Protein AF-A0A6B9FBM9-F1 (afdb_monomer)

Structure (mmCIF, N/CA/C/O backbone):
data_AF-A0A6B9FBM9-F1
#
_entry.id   AF-A0A6B9FBM9-F1
#
loop_
_atom_site.group_PDB
_atom_site.id
_atom_site.type_symbol
_atom_site.label_atom_id
_atom_site.label_alt_id
_atom_site.label_comp_id
_atom_site.label_asym_id
_atom_site.label_entity_id
_atom_site.label_seq_id
_atom_site.pdbx_PDB_ins_code
_atom_site.Cartn_x
_atom_site.Cartn_y
_atom_site.Cartn_z
_atom_site.occupancy
_atom_site.B_iso_or_equiv
_atom_site.auth_seq_id
_atom_site.auth_comp_id
_atom_site.auth_asym_id
_atom_site.auth_atom_id
_atom_site.pdbx_PDB_model_num
ATOM 1 N N . MET A 1 1 ? -21.928 0.325 -15.870 1.00 61.72 1 MET A N 1
ATOM 2 C CA . MET A 1 1 ? -21.030 -0.774 -16.289 1.00 61.72 1 MET A CA 1
ATOM 3 C C . MET A 1 1 ? -19.710 -0.231 -16.829 1.00 61.72 1 MET A C 1
ATOM 5 O O . MET A 1 1 ? -18.680 -0.699 -16.373 1.00 61.72 1 MET A O 1
ATOM 9 N N . GLU A 1 2 ? -19.727 0.814 -17.665 1.00 70.06 2 GLU A N 1
ATOM 10 C CA . GLU A 1 2 ? -18.517 1.417 -18.263 1.00 70.06 2 GLU A CA 1
ATOM 11 C C . GLU A 1 2 ? -17.469 1.917 -17.253 1.00 70.06 2 GLU A C 1
ATOM 13 O O . GLU A 1 2 ? -16.293 1.613 -17.395 1.00 70.06 2 GLU A O 1
ATOM 18 N N . ILE A 1 3 ? -17.873 2.602 -16.177 1.00 68.88 3 ILE A N 1
ATOM 19 C CA . ILE A 1 3 ? -16.925 3.112 -15.163 1.00 68.88 3 ILE A CA 1
ATOM 20 C C . ILE A 1 3 ? -16.157 1.968 -14.480 1.00 68.88 3 ILE A C 1
ATOM 22 O O . ILE A 1 3 ? -14.953 2.063 -14.259 1.00 68.88 3 ILE A O 1
ATOM 26 N N . LEU A 1 4 ? -16.843 0.864 -14.178 1.00 68.31 4 LEU A N 1
ATOM 27 C CA . LEU A 1 4 ? -16.251 -0.277 -13.479 1.00 68.31 4 LEU A CA 1
ATOM 28 C C . LEU A 1 4 ? -15.280 -1.044 -14.389 1.00 68.31 4 LEU A C 1
ATOM 30 O O . LEU A 1 4 ? -14.219 -1.463 -13.935 1.00 68.31 4 LEU A O 1
ATOM 34 N N . SER A 1 5 ? -15.605 -1.169 -15.682 1.00 71.25 5 SER A N 1
ATOM 35 C CA . SER A 1 5 ? -14.688 -1.736 -16.676 1.00 71.25 5 SER A CA 1
ATOM 36 C C . SER A 1 5 ? -13.464 -0.854 -16.916 1.00 71.25 5 SER A C 1
ATOM 38 O O . SER A 1 5 ? -12.374 -1.387 -17.092 1.00 71.25 5 SER A O 1
ATOM 40 N N . THR A 1 6 ? -13.612 0.473 -16.870 1.00 71.56 6 THR A N 1
ATOM 41 C CA . THR A 1 6 ? -12.483 1.401 -17.020 1.00 71.56 6 THR A CA 1
ATOM 42 C C . THR A 1 6 ? -11.541 1.331 -15.819 1.00 71.56 6 THR A C 1
ATOM 44 O O . THR A 1 6 ? -10.332 1.243 -16.002 1.00 71.56 6 THR A O 1
ATOM 47 N N . ILE A 1 7 ? -12.078 1.282 -14.594 1.00 72.44 7 ILE A N 1
ATOM 48 C CA . ILE A 1 7 ? -11.273 1.164 -13.367 1.00 72.44 7 ILE A CA 1
ATOM 49 C C . ILE A 1 7 ? -10.547 -0.189 -13.318 1.00 72.44 7 ILE A C 1
ATOM 51 O O . ILE A 1 7 ? -9.356 -0.245 -13.047 1.00 72.44 7 ILE A O 1
ATOM 55 N N . LEU A 1 8 ? -11.214 -1.301 -13.631 1.00 82.31 8 LEU A N 1
ATOM 56 C CA . LEU A 1 8 ? -10.562 -2.620 -13.622 1.00 82.31 8 LEU A CA 1
ATOM 57 C C . LEU A 1 8 ? -9.633 -2.857 -14.829 1.00 82.31 8 LEU A C 1
ATOM 59 O O . LEU A 1 8 ? -8.862 -3.826 -14.845 1.00 82.31 8 LEU A O 1
ATOM 63 N N . GLY A 1 9 ? -9.709 -1.985 -15.837 1.00 82.19 9 GLY A N 1
ATOM 64 C CA . GLY A 1 9 ? -8.875 -2.018 -17.033 1.00 82.19 9 GLY A CA 1
ATOM 65 C C . GLY A 1 9 ? -7.426 -1.600 -16.779 1.00 82.19 9 GLY A C 1
ATOM 66 O O . GLY A 1 9 ? -6.537 -2.102 -17.464 1.00 82.19 9 GLY A O 1
ATOM 67 N N . THR A 1 10 ? -7.172 -0.754 -15.777 1.00 88.81 10 THR A N 1
ATOM 68 C CA . THR A 1 10 ? -5.827 -0.262 -15.441 1.00 88.81 10 THR A CA 1
ATOM 69 C C . THR A 1 10 ? -5.237 -0.980 -14.226 1.00 88.81 10 THR A C 1
ATOM 71 O O . THR A 1 10 ? -5.950 -1.494 -13.360 1.00 88.81 10 THR A O 1
ATOM 74 N N . TRP A 1 11 ? -3.904 -1.018 -14.128 1.00 90.12 11 TRP A N 1
ATOM 75 C CA . TRP A 1 11 ? -3.215 -1.583 -12.959 1.00 90.12 11 TRP A CA 1
ATOM 76 C C . TRP A 1 11 ? -3.526 -0.808 -11.677 1.00 90.12 11 TRP A C 1
ATOM 78 O O . TRP A 1 11 ? -3.783 -1.403 -10.631 1.00 90.12 11 TRP A O 1
ATOM 88 N N . SER A 1 12 ? -3.558 0.518 -11.787 1.00 89.94 12 SER A N 1
ATOM 89 C CA . SER A 1 12 ? -3.911 1.443 -10.713 1.00 89.94 12 SER A CA 1
ATOM 90 C C . SER A 1 12 ? -5.321 1.181 -10.175 1.00 89.94 12 SER A C 1
ATOM 92 O O . SER A 1 12 ? -5.513 1.066 -8.965 1.00 89.94 12 SER A O 1
ATOM 94 N N . GLY A 1 13 ? -6.310 0.999 -11.052 1.00 89.50 13 GLY A N 1
ATOM 95 C CA . GLY A 1 13 ? -7.679 0.746 -10.620 1.00 89.50 13 GLY A CA 1
ATOM 96 C C . GLY A 1 13 ? -7.910 -0.671 -10.084 1.00 89.50 13 GLY A C 1
ATOM 97 O O . GLY A 1 13 ? -8.705 -0.836 -9.160 1.00 89.50 13 GLY A O 1
ATOM 98 N N . ARG A 1 14 ? -7.154 -1.682 -10.543 1.00 92.12 14 ARG A N 1
ATOM 99 C CA . ARG A 1 14 ? -7.124 -3.012 -9.896 1.00 92.12 14 ARG A CA 1
ATOM 100 C C . ARG A 1 14 ? -6.590 -2.942 -8.468 1.00 92.12 14 ARG A C 1
ATOM 102 O O . ARG A 1 14 ? -7.178 -3.552 -7.581 1.00 92.12 14 ARG A O 1
ATOM 109 N N . LEU A 1 15 ? -5.517 -2.182 -8.238 1.00 92.25 15 LEU A N 1
ATOM 110 C CA . LEU A 1 15 ? -4.957 -1.977 -6.901 1.00 92.25 15 LEU A CA 1
ATOM 111 C C . LEU A 1 15 ? -5.977 -1.303 -5.970 1.00 92.25 15 LEU A C 1
ATOM 113 O O . LEU A 1 15 ? -6.190 -1.765 -4.850 1.00 92.25 15 LEU A O 1
ATOM 117 N N . ILE A 1 16 ? -6.657 -0.257 -6.456 1.00 92.44 16 ILE A N 1
ATOM 118 C CA . ILE A 1 16 ? -7.732 0.419 -5.715 1.00 92.44 16 ILE A CA 1
ATOM 119 C C . ILE A 1 16 ? -8.873 -0.548 -5.400 1.00 92.44 16 ILE A C 1
ATOM 121 O O . ILE A 1 16 ? -9.345 -0.587 -4.266 1.00 92.44 16 ILE A O 1
ATOM 125 N N . ALA A 1 17 ? -9.304 -1.344 -6.378 1.00 91.50 17 ALA A N 1
ATOM 126 C CA . ALA A 1 17 ? -10.384 -2.300 -6.187 1.00 91.50 17 ALA A CA 1
ATOM 127 C C . ALA A 1 17 ? -10.038 -3.354 -5.127 1.00 91.50 17 ALA A C 1
ATOM 129 O O . ALA A 1 17 ? -10.872 -3.625 -4.270 1.00 91.50 17 ALA A O 1
ATOM 130 N N . LEU A 1 18 ? -8.822 -3.912 -5.145 1.00 91.69 18 LEU A N 1
ATOM 131 C CA . LEU A 1 18 ? -8.378 -4.886 -4.143 1.00 91.69 18 LEU A CA 1
ATOM 132 C C . LEU A 1 18 ? -8.349 -4.281 -2.733 1.00 91.69 18 LEU A C 1
ATOM 134 O O . LEU A 1 18 ? -8.937 -4.851 -1.819 1.00 91.69 18 LEU A O 1
ATOM 138 N N . CYS A 1 19 ? -7.767 -3.088 -2.591 1.00 93.19 19 CYS A N 1
ATOM 139 C CA . CYS A 1 19 ? -7.731 -2.346 -1.331 1.00 93.19 19 CYS A CA 1
ATOM 140 C C . CYS A 1 19 ? -9.147 -2.124 -0.762 1.00 93.19 19 CYS A C 1
ATOM 142 O O . CYS A 1 19 ? -9.430 -2.451 0.391 1.00 93.19 19 CYS A O 1
ATOM 144 N N . LEU A 1 20 ? -10.081 -1.647 -1.595 1.00 92.19 20 LEU A N 1
ATOM 145 C CA . LEU A 1 20 ? -11.473 -1.431 -1.188 1.00 92.19 20 LEU A CA 1
ATOM 146 C C . LEU A 1 20 ? -12.208 -2.735 -0.860 1.00 92.19 20 LEU A C 1
ATOM 148 O O . LEU A 1 20 ? -12.994 -2.768 0.086 1.00 92.19 20 LEU A O 1
ATOM 152 N N . LEU A 1 21 ? -11.979 -3.800 -1.631 1.00 91.94 21 LEU A N 1
ATOM 153 C CA . LEU A 1 21 ? -12.587 -5.107 -1.380 1.00 91.94 21 LEU A CA 1
ATOM 154 C C . LEU A 1 21 ? -12.157 -5.662 -0.026 1.00 91.94 21 LEU A C 1
ATOM 156 O O . LEU A 1 21 ? -12.997 -6.177 0.707 1.00 91.94 21 LEU A O 1
ATOM 160 N N . GLU A 1 22 ? -10.883 -5.518 0.324 1.00 90.69 22 GLU A N 1
ATOM 161 C CA . GLU A 1 22 ? -10.355 -5.983 1.601 1.00 90.69 22 GLU A CA 1
ATOM 162 C C . GLU A 1 22 ? -10.914 -5.179 2.782 1.00 90.69 22 GLU A C 1
ATOM 164 O O . GLU A 1 22 ? -11.396 -5.761 3.755 1.00 90.69 22 GLU A O 1
ATOM 169 N N . MET A 1 23 ? -10.982 -3.849 2.661 1.00 89.50 23 MET A N 1
ATOM 170 C CA . MET A 1 23 ? -11.640 -3.006 3.667 1.00 89.50 23 MET A CA 1
ATOM 171 C C . MET A 1 23 ? -13.102 -3.393 3.884 1.00 89.50 23 MET A C 1
ATOM 173 O O . MET A 1 23 ? -13.563 -3.498 5.022 1.00 89.50 23 MET A O 1
ATOM 177 N N . LEU A 1 24 ? -13.850 -3.587 2.792 1.00 89.25 24 LEU A N 1
ATOM 178 C CA . LEU A 1 24 ? -15.248 -3.998 2.862 1.00 89.25 24 LEU A CA 1
ATOM 179 C C . LEU A 1 24 ? -15.369 -5.374 3.511 1.00 89.25 24 LEU A C 1
ATOM 181 O O . LEU A 1 24 ? -16.230 -5.565 4.367 1.00 89.25 24 LEU A O 1
ATOM 185 N N . PHE A 1 25 ? -14.498 -6.311 3.143 1.00 87.94 25 PHE A N 1
ATOM 186 C CA . PHE A 1 25 ? -14.470 -7.645 3.720 1.00 87.94 25 PHE A CA 1
ATOM 187 C C . PHE A 1 25 ? -14.302 -7.595 5.247 1.00 87.94 25 PHE A C 1
ATOM 189 O O . PHE A 1 25 ? -15.144 -8.148 5.956 1.00 87.94 25 PHE A O 1
ATOM 196 N N . PHE A 1 26 ? -13.312 -6.866 5.770 1.00 82.69 26 PHE A N 1
ATOM 197 C CA . PHE A 1 26 ? -13.122 -6.730 7.219 1.00 82.69 26 PHE A CA 1
ATOM 198 C C . PHE A 1 26 ? -14.291 -6.023 7.909 1.00 82.69 26 PHE A C 1
ATOM 200 O O . PHE A 1 26 ? -14.758 -6.473 8.963 1.00 82.69 26 PHE A O 1
ATOM 207 N N . LEU A 1 27 ? -14.826 -4.969 7.289 1.00 83.75 27 LEU A N 1
ATOM 208 C CA . LEU A 1 27 ? -15.982 -4.250 7.811 1.00 83.75 27 LEU A CA 1
ATOM 209 C C . LEU A 1 27 ? -17.222 -5.150 7.917 1.00 83.75 27 LEU A C 1
ATOM 211 O O . LEU A 1 27 ? -17.936 -5.082 8.915 1.00 83.75 27 LEU A O 1
ATOM 215 N N . PHE A 1 28 ? -17.481 -5.999 6.920 1.00 82.69 28 PHE A N 1
ATOM 216 C CA . PHE A 1 28 ? -18.604 -6.940 6.948 1.00 82.69 28 PHE A CA 1
ATOM 217 C C . PHE A 1 28 ? -18.362 -8.120 7.889 1.00 82.69 28 PHE A C 1
ATOM 219 O O . PHE A 1 28 ? -19.314 -8.628 8.485 1.00 82.69 28 PHE A O 1
ATOM 226 N N . TYR A 1 29 ? -17.110 -8.547 8.050 1.00 80.69 29 TYR A N 1
ATOM 227 C CA . TYR A 1 29 ? -16.766 -9.686 8.893 1.00 80.69 29 TYR A CA 1
ATOM 228 C C . TYR A 1 29 ? -16.884 -9.364 10.389 1.00 80.69 29 TYR A C 1
ATOM 230 O O . TYR A 1 29 ? -17.447 -10.158 11.146 1.00 80.69 29 TYR A O 1
ATOM 238 N N . SER A 1 30 ? -16.422 -8.182 10.821 1.00 77.12 30 SER A N 1
ATOM 239 C CA . SER A 1 30 ? -16.461 -7.768 12.233 1.00 77.12 30 SER A CA 1
ATOM 240 C C . SER A 1 30 ? -16.878 -6.298 12.431 1.00 77.12 30 SER A C 1
ATOM 242 O O . SER A 1 30 ? -16.137 -5.496 13.009 1.00 77.12 30 SER A O 1
ATOM 244 N N . PRO A 1 31 ? -18.098 -5.906 12.010 1.00 76.69 31 PRO A N 1
ATOM 245 C CA . PRO A 1 31 ? -18.538 -4.508 12.046 1.00 76.69 31 PRO A CA 1
ATOM 246 C C . PRO A 1 31 ? -18.563 -3.932 13.466 1.00 76.69 31 PRO A C 1
ATOM 248 O O . PRO A 1 31 ? -18.267 -2.759 13.669 1.00 76.69 31 PRO A O 1
ATOM 251 N N . GLN A 1 32 ? -18.892 -4.755 14.466 1.00 73.81 32 GLN A N 1
ATOM 252 C CA . GLN A 1 32 ? -18.981 -4.328 15.866 1.00 73.81 32 GLN A CA 1
ATOM 253 C C . GLN A 1 32 ? -17.619 -3.912 16.432 1.00 73.81 32 GLN A C 1
ATOM 255 O O . GLN A 1 32 ? -17.546 -2.934 17.172 1.00 73.81 32 GLN A O 1
ATOM 260 N N . TYR A 1 33 ? -16.550 -4.621 16.059 1.00 74.56 33 TYR A N 1
ATOM 261 C CA . TYR A 1 33 ? -15.193 -4.292 16.483 1.00 74.56 33 TYR A CA 1
ATOM 262 C C . TYR A 1 33 ? -14.718 -3.000 15.812 1.00 74.56 33 TYR A C 1
ATOM 264 O O . TYR A 1 33 ? -14.366 -2.041 16.497 1.00 74.56 33 TYR A O 1
ATOM 272 N N . PHE A 1 34 ? -14.811 -2.911 14.484 1.00 78.38 34 PHE A N 1
ATOM 273 C CA . PHE A 1 34 ? -14.291 -1.756 13.749 1.00 78.38 34 PHE A CA 1
ATOM 274 C C . PHE A 1 34 ? -15.084 -0.463 13.985 1.00 78.38 34 PHE A C 1
ATOM 276 O O . PHE A 1 34 ? -14.516 0.629 13.970 1.00 78.38 34 PHE A O 1
ATOM 283 N N . LEU A 1 35 ? -16.387 -0.551 14.259 1.00 78.69 35 LEU A N 1
ATOM 284 C CA . LEU A 1 35 ? -17.195 0.625 14.598 1.00 78.69 35 LEU A CA 1
ATOM 285 C C . LEU A 1 35 ? -17.067 1.051 16.068 1.00 78.69 35 LEU A C 1
ATOM 287 O O . LEU A 1 35 ? -17.569 2.124 16.419 1.00 78.69 35 LEU A O 1
ATOM 291 N N . 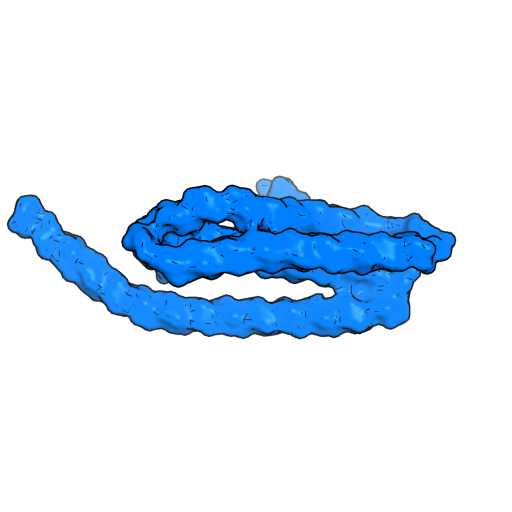SER A 1 36 ? -16.407 0.253 16.913 1.00 76.31 36 SER A N 1
ATOM 292 C CA . SER A 1 36 ? -16.197 0.589 18.320 1.00 76.31 36 SER A CA 1
ATOM 293 C C . SER A 1 36 ? -15.209 1.749 18.499 1.00 76.31 36 SER A C 1
ATOM 295 O O . SER A 1 36 ? -14.378 2.051 17.635 1.00 76.31 36 SER A O 1
ATOM 297 N N . ILE A 1 37 ? -15.356 2.455 19.620 1.00 75.81 37 ILE A N 1
ATOM 298 C CA . ILE A 1 37 ? -14.554 3.633 19.955 1.00 75.81 37 ILE A CA 1
ATOM 299 C C . ILE A 1 37 ? -13.235 3.160 20.569 1.00 75.81 37 ILE A C 1
ATOM 301 O O . ILE A 1 37 ? -13.249 2.395 21.527 1.00 75.81 37 ILE A O 1
ATOM 305 N N . VAL A 1 38 ? -12.111 3.696 20.090 1.00 72.81 38 VAL A N 1
ATOM 306 C CA . VAL A 1 38 ? -10.726 3.374 20.525 1.00 72.81 38 VAL A CA 1
ATOM 307 C C . VAL A 1 38 ? -10.421 3.905 21.942 1.00 72.81 38 VAL A C 1
ATOM 309 O O . VAL A 1 38 ? -9.282 3.998 22.371 1.00 72.81 38 VAL A O 1
ATOM 312 N N . GLY A 1 39 ? -11.439 4.335 22.690 1.00 53.72 39 GLY A N 1
ATOM 313 C CA . GLY A 1 39 ? -11.363 5.265 23.817 1.00 53.72 39 GLY A CA 1
ATOM 314 C C . GLY A 1 39 ? -10.236 4.981 24.815 1.00 53.72 39 GLY A C 1
ATOM 315 O O . GLY A 1 39 ? -10.434 4.243 25.772 1.00 53.72 39 GLY A O 1
ATOM 316 N N . ARG A 1 40 ? -9.106 5.684 24.629 1.00 56.94 40 ARG A N 1
ATOM 317 C CA . ARG A 1 40 ? -7.866 5.672 25.439 1.00 56.94 40 ARG A CA 1
ATOM 318 C C . ARG A 1 40 ? -6.939 4.462 25.285 1.00 56.94 40 ARG A C 1
ATOM 320 O O . ARG A 1 40 ? -6.031 4.323 26.099 1.00 56.94 40 ARG A O 1
ATOM 327 N N . ASP A 1 41 ? -7.106 3.659 24.247 1.00 66.88 41 ASP A N 1
ATOM 328 C CA . ASP A 1 41 ? -6.139 2.625 23.892 1.00 66.88 41 ASP A CA 1
ATOM 329 C C . ASP A 1 41 ? -4.804 3.283 23.475 1.00 66.88 41 ASP A C 1
ATOM 331 O O . ASP A 1 41 ? -4.715 3.958 22.444 1.00 66.88 41 ASP A O 1
ATOM 335 N N . GLN A 1 42 ? -3.790 3.197 24.345 1.00 69.50 42 GLN A N 1
ATOM 336 C CA . GLN A 1 42 ? -2.459 3.759 24.088 1.00 69.50 42 GLN A CA 1
ATOM 337 C C . GLN A 1 42 ? -1.727 2.973 22.996 1.00 69.50 42 GLN A C 1
ATOM 339 O O . GLN A 1 42 ? -0.981 3.580 22.224 1.00 69.50 42 GLN A O 1
ATOM 344 N N . ASP A 1 43 ? -2.014 1.677 22.870 1.00 74.12 43 ASP A N 1
ATOM 345 C CA . ASP A 1 43 ? -1.383 0.794 21.895 1.00 74.12 43 ASP A CA 1
ATOM 346 C C . ASP A 1 43 ? -1.838 1.170 20.480 1.00 74.12 43 ASP A C 1
ATOM 348 O O . ASP A 1 43 ? -1.017 1.295 19.571 1.00 74.12 43 ASP A O 1
ATOM 352 N N . ALA A 1 44 ? -3.128 1.479 20.301 1.00 70.25 44 ALA A N 1
ATOM 353 C CA . ALA A 1 44 ? -3.667 1.951 19.023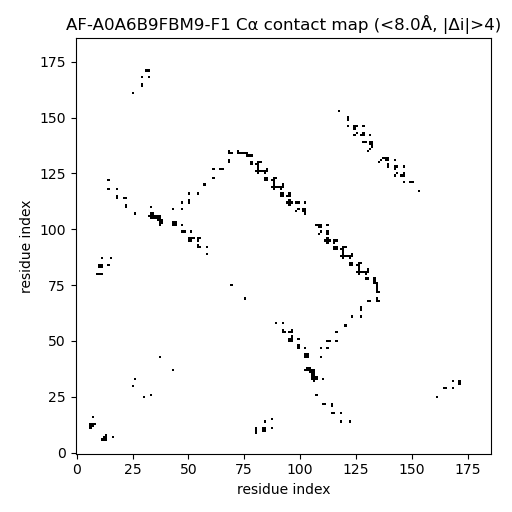 1.00 70.25 44 ALA A CA 1
ATOM 354 C C . ALA A 1 44 ? -3.032 3.276 18.556 1.00 70.25 44 ALA A C 1
ATOM 356 O O . ALA A 1 44 ? -2.783 3.469 17.363 1.00 70.25 44 ALA A O 1
ATOM 357 N N . LYS A 1 45 ? -2.732 4.190 19.489 1.00 73.25 45 LYS A N 1
ATOM 358 C CA . LYS A 1 45 ? -2.047 5.454 19.169 1.00 73.25 45 LYS A CA 1
ATOM 359 C C . LYS A 1 45 ? -0.593 5.234 18.778 1.00 73.25 45 LYS A C 1
ATOM 361 O O . LYS A 1 45 ? -0.128 5.830 17.810 1.00 73.25 45 LYS A O 1
ATOM 366 N N . GLU A 1 46 ? 0.122 4.388 19.517 1.00 81.38 46 GLU A N 1
ATOM 367 C CA . GLU A 1 46 ? 1.508 4.050 19.198 1.00 81.38 46 GLU A CA 1
ATOM 368 C C . GLU A 1 46 ? 1.604 3.357 17.831 1.00 81.38 46 GLU A C 1
ATOM 370 O O . GLU A 1 46 ? 2.459 3.708 17.016 1.00 81.38 46 GLU A O 1
ATOM 375 N N . LEU A 1 47 ? 0.688 2.426 17.551 1.00 80.06 47 LEU A N 1
ATOM 376 C CA . LEU A 1 47 ? 0.614 1.714 16.279 1.00 80.06 47 LEU A CA 1
ATOM 377 C C . LEU A 1 47 ? 0.338 2.671 15.109 1.00 80.06 47 LEU A C 1
ATOM 379 O O . LEU A 1 47 ? 1.070 2.666 14.120 1.00 80.06 47 LEU A O 1
ATOM 383 N N . SER A 1 48 ? -0.642 3.568 15.261 1.00 77.88 48 SER A N 1
ATOM 384 C CA . SER A 1 48 ? -0.947 4.608 14.269 1.00 77.88 48 SER A CA 1
ATOM 385 C C . SER A 1 48 ? 0.262 5.515 13.985 1.00 77.88 48 SER A C 1
ATOM 387 O O . SER A 1 48 ? 0.552 5.835 12.827 1.00 77.88 48 SER A O 1
ATOM 389 N N . GLY A 1 49 ? 1.026 5.874 15.025 1.00 79.38 49 GLY A N 1
ATOM 390 C CA . GLY A 1 49 ? 2.271 6.634 14.894 1.00 79.38 49 GLY A CA 1
ATOM 391 C C . GLY A 1 49 ? 3.378 5.871 14.154 1.00 79.38 49 GLY A C 1
ATOM 392 O O . GLY A 1 49 ? 4.077 6.453 13.319 1.00 79.38 49 GLY A O 1
ATOM 393 N N . LYS A 1 50 ? 3.516 4.560 14.398 1.00 84.62 50 LYS A N 1
ATOM 394 C CA . LYS A 1 50 ? 4.458 3.693 13.667 1.00 84.62 50 LYS A CA 1
ATOM 395 C C . LYS A 1 50 ? 4.114 3.634 12.182 1.00 84.62 50 LYS A C 1
ATOM 397 O O . LYS A 1 50 ? 4.994 3.889 11.364 1.00 84.62 50 LYS A O 1
ATOM 402 N N . TYR A 1 51 ? 2.847 3.405 11.833 1.00 82.62 51 TYR A N 1
ATOM 403 C CA . TYR A 1 51 ? 2.389 3.387 10.439 1.00 82.62 51 TYR A CA 1
ATOM 404 C C . TYR A 1 51 ? 2.694 4.690 9.710 1.00 82.62 51 TYR A C 1
ATOM 406 O O . TYR A 1 51 ? 3.228 4.672 8.601 1.00 82.62 51 TYR A O 1
ATOM 414 N N . ARG A 1 52 ? 2.467 5.825 10.370 1.00 78.88 52 ARG A N 1
ATOM 415 C CA . ARG A 1 52 ? 2.818 7.140 9.833 1.00 78.88 52 ARG A CA 1
ATOM 416 C C . ARG A 1 52 ? 4.316 7.277 9.540 1.00 78.88 52 ARG A C 1
ATOM 418 O O . ARG A 1 52 ? 4.686 7.738 8.459 1.00 78.88 52 ARG A O 1
ATOM 425 N N . SER A 1 53 ? 5.180 6.897 10.486 1.00 81.56 53 SER A N 1
ATOM 426 C CA . SER A 1 53 ? 6.635 6.964 10.285 1.00 81.56 53 SER A CA 1
ATOM 427 C C . SER A 1 53 ? 7.082 6.031 9.161 1.00 81.56 53 SER A C 1
ATOM 429 O O . SER A 1 53 ? 7.876 6.431 8.309 1.00 81.56 53 SER A O 1
ATOM 431 N N . SER A 1 54 ? 6.547 4.810 9.125 1.00 83.00 54 SER A N 1
ATOM 432 C CA . SER A 1 54 ? 6.855 3.824 8.093 1.00 83.00 54 SER A CA 1
ATOM 433 C C . SER A 1 54 ? 6.434 4.308 6.709 1.00 83.00 54 SER A C 1
ATOM 435 O O . SER A 1 54 ? 7.230 4.206 5.779 1.00 83.00 54 SER A O 1
ATOM 437 N N . ALA A 1 55 ? 5.246 4.906 6.571 1.00 79.31 55 ALA A N 1
ATOM 438 C CA . ALA A 1 55 ? 4.762 5.458 5.307 1.00 79.31 55 ALA A CA 1
ATOM 439 C C . ALA A 1 55 ? 5.757 6.461 4.705 1.00 79.31 55 ALA A C 1
ATOM 441 O O . ALA A 1 55 ? 6.106 6.372 3.527 1.00 79.31 55 ALA A O 1
ATOM 442 N N . LEU A 1 56 ? 6.258 7.385 5.533 1.00 78.69 56 LEU A N 1
ATOM 443 C CA . LEU A 1 56 ? 7.204 8.414 5.107 1.00 78.69 56 LEU A CA 1
ATOM 444 C C . LEU A 1 56 ? 8.561 7.814 4.704 1.00 78.69 56 LEU A C 1
ATOM 446 O O . LEU A 1 56 ? 9.109 8.161 3.657 1.00 78.69 56 LEU A O 1
ATOM 450 N N . SER A 1 57 ? 9.096 6.897 5.517 1.00 83.62 57 SER A N 1
ATOM 451 C CA . SER A 1 57 ? 10.372 6.229 5.237 1.00 83.62 57 SER A CA 1
ATOM 452 C C . SER A 1 57 ? 10.314 5.389 3.960 1.00 83.62 57 SER A C 1
ATOM 454 O O . SER A 1 57 ? 11.238 5.442 3.148 1.00 83.62 57 SER A O 1
ATOM 456 N N . ILE A 1 58 ? 9.223 4.647 3.757 1.00 82.38 58 ILE A N 1
ATOM 457 C CA . ILE A 1 58 ? 9.035 3.801 2.575 1.00 82.38 58 ILE A CA 1
ATOM 458 C C . ILE A 1 58 ? 8.877 4.661 1.321 1.00 82.38 58 ILE A C 1
ATOM 460 O O . ILE A 1 58 ? 9.531 4.383 0.315 1.00 82.38 58 ILE A O 1
ATOM 464 N N . ALA A 1 59 ? 8.087 5.738 1.387 1.00 76.62 59 ALA A N 1
ATOM 465 C CA . ALA A 1 59 ? 7.968 6.686 0.283 1.00 76.62 59 ALA A CA 1
ATOM 466 C C . ALA A 1 59 ? 9.348 7.223 -0.132 1.00 76.62 59 ALA A C 1
ATOM 468 O O . ALA A 1 59 ? 9.698 7.179 -1.311 1.00 76.62 59 ALA A O 1
ATOM 469 N N . GLY A 1 60 ? 10.163 7.659 0.836 1.00 78.62 60 GLY A N 1
ATOM 470 C CA . GLY A 1 60 ? 11.516 8.159 0.581 1.00 78.62 60 GLY A CA 1
ATOM 471 C C . GLY A 1 60 ? 12.431 7.130 -0.093 1.00 78.62 60 GLY A C 1
ATOM 472 O O . GLY A 1 60 ? 13.112 7.457 -1.066 1.00 78.62 60 GLY A O 1
ATOM 473 N N . LEU A 1 61 ? 12.414 5.877 0.375 1.00 82.12 61 LEU A N 1
ATOM 474 C CA . LEU A 1 61 ? 13.221 4.797 -0.204 1.00 82.12 61 LEU A CA 1
ATOM 475 C C . LEU A 1 61 ? 12.807 4.495 -1.649 1.00 82.12 61 LEU A C 1
ATOM 477 O O . LEU A 1 61 ? 13.663 4.322 -2.517 1.00 82.12 61 LEU A O 1
ATOM 481 N N . VAL A 1 62 ? 11.504 4.485 -1.933 1.00 77.88 62 VAL A N 1
ATOM 482 C CA . VAL A 1 62 ? 11.009 4.212 -3.285 1.00 77.88 62 VAL A CA 1
ATOM 483 C C . VAL A 1 62 ? 11.288 5.371 -4.235 1.00 77.88 62 VAL A C 1
ATOM 485 O O . VAL A 1 62 ? 11.715 5.119 -5.359 1.00 77.88 62 VAL A O 1
ATOM 488 N N . PHE A 1 63 ? 11.163 6.627 -3.798 1.00 78.56 63 PHE A N 1
ATOM 489 C CA . PHE A 1 63 ? 11.591 7.771 -4.611 1.00 78.56 63 PHE A CA 1
ATOM 490 C C . PHE A 1 63 ? 13.085 7.713 -4.952 1.00 78.56 63 PHE A C 1
ATOM 492 O O . PHE A 1 63 ? 13.460 7.988 -6.096 1.00 78.56 63 PHE A O 1
ATOM 499 N N . ALA A 1 64 ? 13.934 7.299 -4.007 1.00 80.25 64 ALA A N 1
ATOM 500 C CA . ALA A 1 64 ? 15.353 7.075 -4.275 1.00 80.25 64 ALA A CA 1
ATOM 501 C C . ALA A 1 64 ? 15.565 5.949 -5.304 1.00 80.25 64 ALA A C 1
ATOM 503 O O . ALA A 1 64 ? 16.339 6.117 -6.246 1.00 80.25 64 ALA A O 1
ATOM 504 N N . GLY A 1 65 ? 14.829 4.839 -5.177 1.00 74.00 65 GLY A N 1
ATOM 505 C CA . GLY A 1 65 ? 14.856 3.729 -6.133 1.00 74.00 65 GLY A CA 1
ATOM 506 C C . GLY A 1 65 ? 14.419 4.132 -7.545 1.00 74.00 65 GLY A C 1
ATOM 507 O O . GLY A 1 65 ? 15.118 3.834 -8.508 1.00 74.00 65 GLY A O 1
ATOM 508 N N . ILE A 1 66 ? 13.314 4.872 -7.675 1.00 78.62 66 ILE A N 1
ATOM 509 C CA . ILE A 1 66 ? 12.825 5.399 -8.961 1.00 78.62 66 ILE A CA 1
ATOM 510 C C . ILE A 1 66 ? 13.866 6.329 -9.582 1.00 78.62 66 ILE A C 1
ATOM 512 O O . ILE A 1 66 ? 14.188 6.188 -10.758 1.00 78.62 66 ILE A O 1
ATOM 516 N N . THR A 1 67 ? 14.423 7.251 -8.791 1.00 78.06 67 THR A N 1
ATOM 517 C CA . THR A 1 67 ? 15.452 8.190 -9.260 1.00 78.06 67 THR A CA 1
ATOM 518 C C . THR A 1 67 ? 16.677 7.440 -9.773 1.00 78.06 67 THR A C 1
ATOM 520 O O . THR A 1 67 ? 17.192 7.767 -10.837 1.00 78.06 67 THR A O 1
ATOM 523 N N . PHE A 1 68 ? 17.115 6.400 -9.059 1.00 76.94 68 PHE A N 1
ATOM 524 C CA . PHE A 1 68 ? 18.228 5.558 -9.485 1.00 76.94 68 PHE A CA 1
ATOM 525 C C . PHE A 1 68 ? 17.929 4.821 -10.798 1.00 76.94 68 PHE A C 1
ATOM 527 O O . PHE A 1 68 ? 18.771 4.809 -11.692 1.00 76.94 68 PHE A O 1
ATOM 534 N N . VAL A 1 69 ? 16.736 4.237 -10.945 1.00 73.06 69 VAL A N 1
ATOM 535 C CA . VAL A 1 69 ? 16.341 3.529 -12.176 1.00 73.06 69 VAL A CA 1
ATOM 536 C C . VAL A 1 69 ? 16.269 4.492 -13.362 1.00 73.06 69 VAL A C 1
ATOM 538 O O . VAL A 1 69 ? 16.836 4.203 -14.411 1.00 73.06 69 VAL A O 1
ATOM 541 N N . LEU A 1 70 ? 15.640 5.657 -13.189 1.00 74.62 70 LEU A N 1
ATOM 542 C CA . LEU A 1 70 ? 15.523 6.669 -14.243 1.00 74.62 70 LEU A CA 1
ATOM 543 C C . LEU A 1 70 ? 16.875 7.285 -14.624 1.00 74.62 70 LEU A C 1
ATOM 545 O O . LEU A 1 70 ? 17.113 7.539 -15.799 1.00 74.62 70 LEU A O 1
ATOM 549 N N . ALA A 1 71 ? 17.775 7.500 -13.660 1.00 75.75 71 ALA A N 1
ATOM 550 C CA . ALA A 1 71 ? 19.102 8.059 -13.924 1.00 75.75 71 ALA A CA 1
ATOM 551 C C . ALA A 1 71 ? 19.996 7.130 -14.764 1.00 75.75 71 ALA A C 1
ATOM 553 O O . ALA A 1 71 ? 20.916 7.607 -15.421 1.00 75.75 71 ALA A O 1
ATOM 554 N N . ASN A 1 72 ? 19.729 5.821 -14.744 1.00 71.38 72 ASN A N 1
ATOM 555 C CA . ASN A 1 72 ? 20.474 4.816 -15.506 1.00 71.38 72 ASN A CA 1
ATOM 556 C C . ASN A 1 72 ? 19.737 4.363 -16.781 1.00 71.38 72 ASN A C 1
ATOM 558 O O . ASN A 1 72 ? 20.148 3.395 -17.417 1.00 71.38 72 ASN A O 1
ATOM 562 N N . ALA A 1 73 ? 18.642 5.031 -17.151 1.00 70.12 73 ALA A N 1
ATOM 563 C CA . ALA A 1 73 ? 17.860 4.693 -18.331 1.00 70.12 73 ALA A CA 1
ATOM 564 C C . ALA A 1 73 ? 18.529 5.227 -19.609 1.00 70.12 73 ALA A C 1
ATOM 566 O O . ALA A 1 73 ? 18.699 6.434 -19.768 1.00 70.12 73 ALA A O 1
ATOM 567 N N . GLU A 1 74 ? 18.860 4.343 -20.554 1.00 68.62 74 GLU A N 1
ATOM 568 C CA . GLU A 1 74 ? 19.390 4.744 -21.872 1.00 68.62 74 GLU A CA 1
ATOM 569 C C . GLU A 1 74 ? 18.312 5.378 -22.773 1.00 68.62 74 GLU A C 1
ATOM 571 O O . GLU A 1 74 ? 18.611 6.167 -23.667 1.00 68.62 74 GLU A O 1
ATOM 576 N N . SER A 1 75 ? 17.040 5.056 -22.528 1.00 68.81 75 SER A N 1
ATOM 577 C CA . SER A 1 75 ? 15.871 5.678 -23.153 1.00 68.81 75 SER A CA 1
ATOM 578 C C . SER A 1 75 ? 14.679 5.607 -22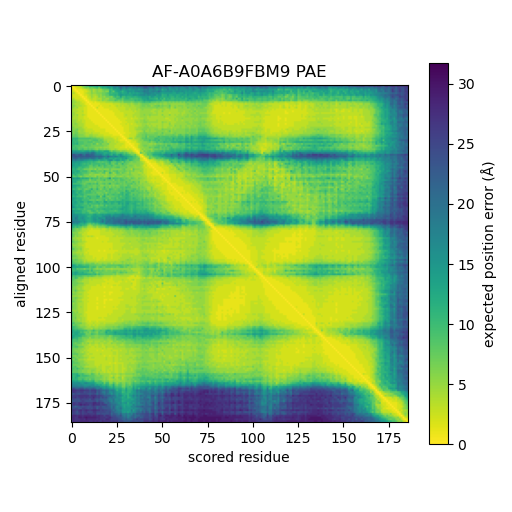.196 1.00 68.81 75 SER A C 1
ATOM 580 O O . SER A 1 75 ? 14.683 4.785 -21.280 1.00 68.81 75 SER A O 1
ATOM 582 N N . ILE A 1 76 ? 13.671 6.466 -22.382 1.00 68.50 76 ILE A N 1
ATOM 583 C CA . ILE A 1 76 ? 12.427 6.437 -21.595 1.00 68.50 76 ILE A CA 1
ATOM 584 C C . ILE A 1 76 ? 11.350 5.734 -22.439 1.00 68.50 76 ILE A C 1
ATOM 586 O O . ILE A 1 76 ? 10.707 6.387 -23.265 1.00 68.50 76 ILE A O 1
ATOM 590 N N . PRO A 1 77 ? 11.180 4.405 -22.308 1.00 73.31 77 PRO A N 1
ATOM 591 C CA . PRO A 1 77 ? 10.085 3.671 -22.938 1.00 73.31 77 PRO A CA 1
ATOM 592 C C . PRO A 1 77 ? 8.733 4.051 -22.315 1.00 73.31 77 PRO A C 1
ATOM 594 O O . PRO A 1 77 ? 8.648 4.940 -21.470 1.00 73.31 77 PRO A O 1
ATOM 597 N N . ASN A 1 78 ? 7.650 3.393 -22.741 1.00 79.56 78 ASN A N 1
ATOM 598 C CA . ASN A 1 78 ? 6.320 3.652 -22.192 1.00 79.56 78 ASN A CA 1
ATOM 599 C C . ASN A 1 78 ? 6.242 3.274 -20.697 1.00 79.56 78 ASN A C 1
ATOM 601 O O . ASN A 1 78 ? 5.981 2.125 -20.346 1.00 79.56 78 ASN A O 1
ATOM 605 N N . VAL A 1 79 ? 6.471 4.263 -19.831 1.00 85.31 79 VAL A N 1
ATOM 606 C CA . VAL A 1 79 ? 6.431 4.153 -18.366 1.00 85.31 79 VAL A CA 1
ATOM 607 C C . VAL A 1 79 ? 5.074 4.540 -17.772 1.00 85.31 79 VAL A C 1
ATOM 609 O O . VAL A 1 79 ? 4.929 4.512 -16.550 1.00 85.31 79 VAL A O 1
ATOM 612 N N . GLU A 1 80 ? 4.072 4.888 -18.591 1.00 85.56 80 GLU A N 1
ATOM 613 C CA . GLU A 1 80 ? 2.749 5.318 -18.106 1.00 85.56 80 GLU A CA 1
ATOM 614 C C . GLU A 1 80 ? 2.133 4.335 -17.097 1.00 85.56 80 GLU A C 1
ATOM 616 O O . GLU A 1 80 ? 1.771 4.785 -16.007 1.00 85.56 80 GLU A O 1
ATOM 621 N N . PRO A 1 81 ? 2.097 3.004 -17.342 1.00 89.56 81 PRO A N 1
ATOM 622 C CA . PRO A 1 81 ? 1.503 2.070 -16.385 1.00 89.56 81 PRO A CA 1
ATOM 623 C C . PRO A 1 81 ? 2.224 2.056 -15.033 1.00 89.56 81 PRO A C 1
ATOM 625 O O . PRO A 1 81 ? 1.592 1.897 -13.989 1.00 89.56 81 PRO A O 1
ATOM 628 N N . ALA A 1 82 ? 3.548 2.236 -15.042 1.00 89.94 82 ALA A N 1
ATOM 629 C CA . ALA A 1 82 ? 4.343 2.305 -13.824 1.00 89.94 82 ALA A CA 1
ATOM 630 C C . ALA A 1 82 ? 4.038 3.592 -13.049 1.00 89.94 82 ALA A C 1
ATOM 632 O O . ALA A 1 82 ? 3.791 3.541 -11.845 1.00 89.94 82 ALA A O 1
ATOM 633 N N . LEU A 1 83 ? 4.002 4.737 -13.738 1.00 87.06 83 LEU A N 1
ATOM 634 C CA . LEU A 1 83 ? 3.706 6.032 -13.126 1.00 87.06 83 LEU A CA 1
ATOM 635 C C . LEU A 1 83 ? 2.299 6.075 -12.532 1.00 87.06 83 LEU A C 1
ATOM 637 O O . LEU A 1 83 ? 2.140 6.537 -11.405 1.00 87.06 83 LEU A O 1
ATOM 641 N N . GLU A 1 84 ? 1.292 5.553 -13.234 1.00 90.25 84 GLU A N 1
ATOM 642 C CA . GLU A 1 84 ? -0.077 5.469 -12.716 1.00 90.25 84 GLU A CA 1
ATOM 643 C C . GLU A 1 84 ? -0.145 4.722 -11.380 1.00 90.25 84 GLU A C 1
ATOM 645 O O . GLU A 1 84 ? -0.744 5.205 -10.415 1.00 90.25 84 GLU A O 1
ATOM 650 N N . VAL A 1 85 ? 0.481 3.543 -11.314 1.00 92.94 85 VAL A N 1
ATOM 651 C CA . VAL A 1 85 ? 0.519 2.735 -10.092 1.00 92.94 85 VAL A CA 1
ATOM 652 C C . VAL A 1 85 ? 1.273 3.477 -8.991 1.00 92.94 85 VAL A C 1
ATOM 654 O O . VAL A 1 85 ? 0.790 3.535 -7.860 1.00 92.94 85 VAL A O 1
ATOM 657 N N . LEU A 1 86 ? 2.415 4.091 -9.306 1.00 91.44 86 LEU A N 1
ATOM 658 C CA . LEU A 1 86 ? 3.202 4.861 -8.342 1.00 91.44 86 LEU A CA 1
ATOM 659 C C . LEU A 1 86 ? 2.416 6.049 -7.774 1.00 91.44 86 LEU A C 1
ATOM 661 O O . LEU A 1 86 ? 2.434 6.249 -6.561 1.00 91.44 86 LEU A O 1
ATOM 665 N N . TYR A 1 87 ? 1.676 6.793 -8.600 1.00 89.75 87 TYR A N 1
ATOM 666 C CA . TYR A 1 87 ? 0.850 7.912 -8.137 1.00 89.75 87 TYR A CA 1
ATOM 667 C C . TYR A 1 87 ? -0.229 7.466 -7.153 1.00 89.75 87 TYR A C 1
ATOM 669 O O . TYR A 1 87 ? -0.371 8.068 -6.088 1.00 89.75 87 TYR A O 1
ATOM 677 N N . VAL A 1 88 ? -0.960 6.394 -7.473 1.00 93.75 88 VAL A N 1
ATOM 678 C CA . VAL A 1 88 ? -1.973 5.839 -6.563 1.00 93.75 88 VAL A CA 1
ATOM 679 C C . VAL A 1 88 ? -1.334 5.345 -5.269 1.00 93.75 88 VAL A C 1
ATOM 681 O O . VAL A 1 88 ? -1.848 5.617 -4.187 1.00 93.75 88 VAL A O 1
ATOM 684 N N . SER A 1 89 ? -0.183 4.685 -5.365 1.00 94.56 89 SER A N 1
ATOM 685 C CA . SER A 1 89 ? 0.537 4.148 -4.209 1.00 94.56 89 SER A CA 1
ATOM 686 C C . SER A 1 89 ? 1.027 5.249 -3.273 1.00 94.56 89 SER A C 1
ATOM 688 O O . SER A 1 89 ? 0.852 5.161 -2.063 1.00 94.56 89 SER A O 1
ATOM 690 N N . VAL A 1 90 ? 1.579 6.334 -3.821 1.00 91.06 90 VAL A N 1
ATOM 691 C CA . VAL A 1 90 ? 1.940 7.527 -3.042 1.00 91.06 90 VAL A CA 1
ATOM 692 C C . VAL A 1 90 ? 0.694 8.162 -2.426 1.00 91.06 90 VAL A C 1
ATOM 694 O O . VAL A 1 90 ? 0.720 8.531 -1.254 1.00 91.06 90 VAL A O 1
ATOM 697 N N . GLY A 1 91 ? -0.411 8.240 -3.172 1.00 91.88 91 GLY A N 1
ATOM 698 C CA . GLY A 1 91 ? -1.701 8.694 -2.652 1.00 91.88 91 GLY A CA 1
ATOM 699 C C . GLY A 1 91 ? -2.158 7.880 -1.440 1.00 91.88 91 GLY A C 1
ATOM 700 O O . GLY A 1 91 ? -2.553 8.454 -0.427 1.00 91.88 91 GLY A O 1
ATOM 701 N N . PHE A 1 92 ? -2.013 6.556 -1.494 1.00 94.56 92 PHE A N 1
ATOM 702 C CA . PHE A 1 92 ? -2.268 5.671 -0.364 1.00 94.56 92 PHE A CA 1
ATOM 703 C C . PHE A 1 92 ? -1.364 5.981 0.834 1.00 94.56 92 PHE A C 1
ATOM 705 O O . PHE A 1 92 ? -1.868 6.249 1.923 1.00 94.56 92 PHE A O 1
ATOM 712 N N . LEU A 1 93 ? -0.047 6.067 0.654 1.00 91.81 93 LEU A N 1
ATOM 713 C CA . LEU A 1 93 ? 0.858 6.421 1.756 1.00 91.81 93 LEU A CA 1
ATOM 714 C C . LEU A 1 93 ? 0.506 7.777 2.390 1.00 91.81 93 LEU A C 1
ATOM 716 O O . LEU A 1 93 ? 0.538 7.908 3.612 1.00 91.81 93 LEU A O 1
ATOM 720 N N . ILE A 1 94 ? 0.119 8.770 1.581 1.00 89.56 94 ILE A N 1
ATOM 721 C CA . ILE A 1 94 ? -0.351 10.077 2.064 1.00 89.56 94 ILE A CA 1
ATOM 722 C C . ILE A 1 94 ? -1.643 9.920 2.872 1.00 89.56 94 ILE A C 1
ATOM 724 O O . ILE A 1 94 ? -1.755 10.478 3.961 1.00 89.56 94 ILE A O 1
ATOM 728 N N . CYS A 1 95 ? -2.614 9.148 2.383 1.00 91.62 95 CYS A N 1
ATOM 729 C CA . CYS A 1 95 ? -3.840 8.860 3.122 1.00 91.62 95 CYS A CA 1
ATOM 730 C C . CYS A 1 95 ? -3.554 8.174 4.466 1.00 91.62 95 CYS A C 1
ATOM 732 O O . CYS A 1 95 ? -4.118 8.579 5.481 1.00 91.62 95 CYS A O 1
ATOM 734 N N . SER A 1 96 ? -2.651 7.191 4.491 1.00 90.94 96 SER A N 1
ATOM 735 C CA . SER A 1 96 ? -2.214 6.520 5.721 1.00 90.94 96 SER A CA 1
ATOM 736 C C . SER A 1 96 ? -1.513 7.488 6.685 1.00 90.94 96 SER A C 1
ATOM 738 O O . SER A 1 96 ? -1.732 7.455 7.895 1.00 90.94 96 SER A O 1
ATOM 740 N N . PHE A 1 97 ? -0.725 8.428 6.163 1.00 86.62 97 PHE A N 1
ATOM 741 C CA . PHE A 1 97 ? -0.083 9.462 6.970 1.00 86.62 97 PHE A CA 1
ATOM 742 C C . PHE A 1 97 ? -1.087 10.458 7.576 1.00 86.62 97 PHE A C 1
ATOM 744 O O . PHE A 1 97 ? -0.952 10.839 8.736 1.00 86.62 97 PHE A O 1
ATOM 751 N N . LEU A 1 98 ? -2.086 10.900 6.805 1.00 88.38 98 LEU A N 1
ATOM 752 C CA . LEU A 1 98 ? -3.007 11.969 7.213 1.00 88.38 98 LEU A CA 1
ATOM 753 C C . LEU A 1 98 ? -4.114 11.504 8.167 1.00 88.38 98 LEU A C 1
ATOM 755 O O . LEU A 1 98 ? -4.709 12.332 8.858 1.00 88.38 98 LEU A O 1
ATOM 759 N N . ILE A 1 99 ? -4.415 10.205 8.211 1.00 87.12 99 ILE A N 1
ATOM 760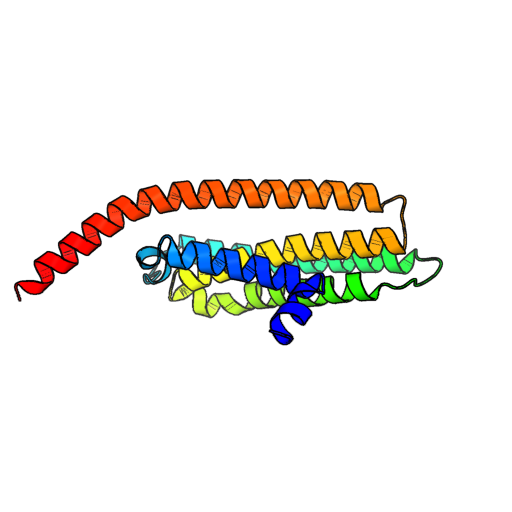 C CA . ILE A 1 99 ? -5.602 9.705 8.914 1.00 87.12 99 ILE A CA 1
ATOM 761 C C . ILE A 1 99 ? -5.435 9.541 10.433 1.00 87.12 99 ILE A C 1
ATOM 763 O O . ILE A 1 99 ? -6.412 9.257 11.123 1.00 87.12 99 ILE A O 1
ATOM 767 N N . GLU A 1 100 ? -4.244 9.800 10.979 1.00 77.38 100 GLU A N 1
ATOM 768 C CA . GLU A 1 100 ? -3.925 9.711 12.417 1.00 77.38 100 GLU A CA 1
ATOM 769 C C . GLU A 1 100 ? -4.935 10.458 13.312 1.00 77.38 100 GLU A C 1
ATOM 771 O O . GLU A 1 100 ? -5.316 9.998 14.387 1.00 77.38 100 GLU A O 1
ATOM 776 N N . GLY A 1 101 ? -5.438 11.613 12.865 1.00 74.56 101 GLY A N 1
ATOM 777 C CA . GLY A 1 101 ? -6.463 12.341 13.617 1.00 74.56 101 GLY A CA 1
ATOM 778 C C . GLY A 1 101 ? -7.738 11.513 13.826 1.00 74.56 101 GLY A C 1
ATOM 779 O O . GLY A 1 101 ? -8.328 11.540 14.905 1.00 74.56 101 GLY A O 1
ATOM 780 N N . LEU A 1 102 ? -8.128 10.729 12.818 1.00 81.69 102 LEU A N 1
ATOM 781 C CA . LEU A 1 102 ? -9.340 9.913 12.824 1.00 81.69 102 LEU A CA 1
ATOM 782 C C . LEU A 1 102 ? -9.150 8.564 13.532 1.00 81.69 102 LEU A C 1
ATOM 784 O O . LEU A 1 102 ? -10.107 8.058 14.126 1.00 81.69 102 LEU A O 1
ATOM 788 N N . THR A 1 103 ? -7.933 8.009 13.548 1.00 80.44 103 THR A N 1
ATOM 789 C CA . THR A 1 103 ? -7.628 6.730 14.226 1.00 80.44 103 THR A CA 1
ATOM 790 C C . THR A 1 103 ? -7.849 6.792 15.735 1.00 80.44 103 THR A C 1
ATOM 792 O O . THR A 1 103 ? -8.220 5.798 16.350 1.00 80.44 103 THR A O 1
ATOM 795 N N . ASN A 1 104 ? -7.7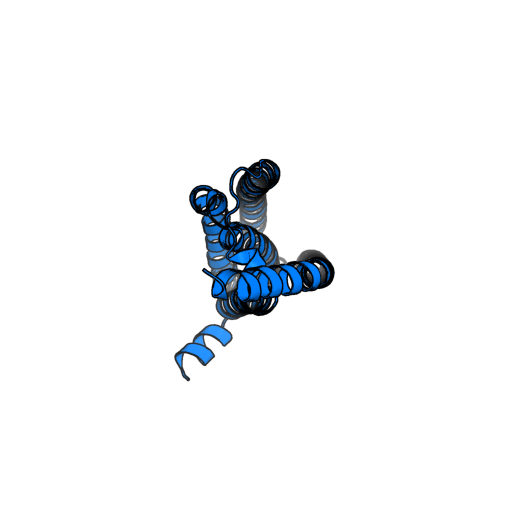72 7.986 16.325 1.00 73.19 104 ASN A N 1
ATOM 796 C CA . ASN A 1 104 ? -8.100 8.224 17.731 1.00 73.19 104 ASN A CA 1
ATOM 797 C C . ASN A 1 104 ? -9.590 8.035 18.079 1.00 73.19 104 ASN A C 1
ATOM 799 O O . ASN A 1 104 ? -9.942 7.991 19.260 1.00 73.19 104 ASN A O 1
ATOM 803 N N . HIS A 1 105 ? -10.477 7.969 17.081 1.00 76.75 105 HIS A N 1
ATOM 804 C CA . HIS A 1 105 ? -11.921 7.927 17.300 1.00 76.75 105 HIS A CA 1
ATOM 805 C C . HIS A 1 105 ? -12.516 6.525 17.160 1.00 76.75 105 HIS A C 1
ATOM 807 O O . HIS A 1 105 ? -13.332 6.139 17.997 1.00 76.75 105 HIS A O 1
ATOM 813 N N . ARG A 1 106 ? -12.154 5.771 16.116 1.00 78.94 106 ARG A N 1
ATOM 814 C CA . ARG A 1 106 ? -12.736 4.448 15.819 1.00 78.94 106 ARG A CA 1
ATOM 815 C C . ARG A 1 106 ? -11.717 3.514 15.176 1.00 78.94 106 ARG A C 1
ATOM 817 O O . ARG A 1 106 ? -10.920 3.963 14.355 1.00 78.94 106 ARG A O 1
ATOM 824 N N . TYR A 1 107 ? -11.820 2.218 15.474 1.00 81.25 107 TYR A N 1
ATOM 825 C CA . TYR A 1 107 ? -10.909 1.195 14.943 1.00 81.25 107 TYR A CA 1
ATOM 826 C C . TYR A 1 107 ? -10.989 1.055 13.415 1.00 81.25 107 TYR A C 1
ATOM 828 O O . TYR A 1 107 ? -9.999 0.699 12.790 1.00 81.25 107 TYR A O 1
ATOM 836 N N . ILE A 1 108 ? -12.114 1.412 12.785 1.00 84.81 108 ILE A N 1
ATOM 837 C CA . ILE A 1 108 ? -12.251 1.438 11.319 1.00 84.81 108 ILE A CA 1
ATOM 838 C C . ILE A 1 108 ? -11.212 2.344 10.651 1.00 84.81 108 ILE A C 1
ATOM 840 O O . ILE A 1 108 ? -10.743 2.043 9.560 1.00 84.81 108 ILE A O 1
ATOM 844 N N . TRP A 1 109 ? -10.831 3.442 11.306 1.00 88.25 109 TRP A N 1
ATOM 845 C CA . TRP A 1 109 ? -9.834 4.363 10.771 1.00 88.25 109 TRP A CA 1
ATOM 846 C C . TRP A 1 109 ? -8.417 3.826 10.942 1.00 88.25 109 TRP A C 1
ATOM 848 O O . TRP A 1 109 ? -7.575 4.091 10.092 1.00 88.25 109 TRP A O 1
ATOM 858 N N . LEU A 1 110 ? -8.174 3.043 11.998 1.00 85.94 110 LEU A N 1
ATOM 859 C CA . LEU A 1 110 ? -6.915 2.325 12.188 1.00 85.94 110 LEU A CA 1
ATOM 860 C C . LEU A 1 110 ? -6.757 1.222 11.131 1.00 85.94 110 LEU A C 1
ATOM 862 O O . LEU A 1 110 ? -5.744 1.185 10.446 1.00 85.94 110 LEU A O 1
ATOM 866 N N . MET A 1 111 ? -7.806 0.426 10.912 1.00 88.69 111 MET A N 1
ATOM 867 C CA . MET A 1 111 ? -7.871 -0.572 9.838 1.00 88.69 111 MET A CA 1
ATOM 868 C C . MET A 1 111 ? -7.684 0.071 8.457 1.00 88.69 111 MET A C 1
ATOM 870 O O . MET A 1 111 ? -6.926 -0.427 7.632 1.00 88.69 111 MET A O 1
ATOM 874 N N . TYR A 1 112 ? -8.343 1.206 8.193 1.00 91.38 112 TYR A N 1
ATOM 875 C CA . TYR A 1 112 ? -8.117 1.953 6.956 1.00 91.38 112 TYR A CA 1
ATOM 876 C C . TYR A 1 112 ? -6.649 2.375 6.827 1.00 91.38 112 TYR A C 1
ATOM 878 O O . TYR A 1 112 ? -6.060 2.210 5.765 1.00 91.38 112 TYR A O 1
ATOM 886 N N . GLN A 1 113 ? -6.055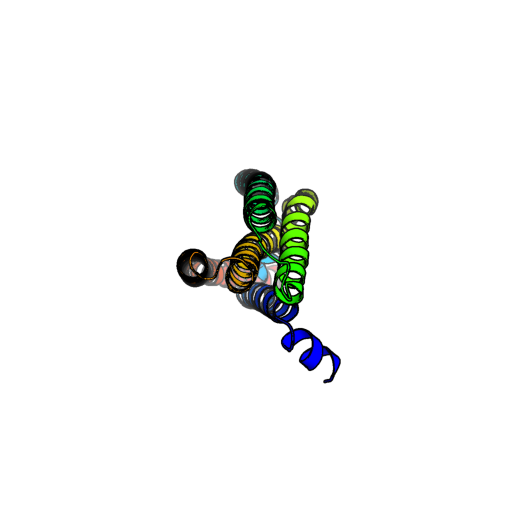 2.930 7.889 1.00 91.38 113 GLN A N 1
ATOM 887 C CA . GLN A 1 113 ? -4.669 3.394 7.876 1.00 91.38 113 GLN A CA 1
ATOM 888 C C . GLN A 1 113 ? -3.692 2.275 7.505 1.00 91.38 113 GLN A C 1
ATOM 890 O O . GLN A 1 113 ? -2.779 2.509 6.711 1.00 91.38 113 GLN A O 1
ATOM 895 N N . GLU A 1 114 ? -3.901 1.099 8.087 1.00 89.69 114 GLU A N 1
ATOM 896 C CA . GLU A 1 114 ? -3.123 -0.119 7.885 1.00 89.69 114 GLU A CA 1
ATOM 897 C C . GLU A 1 114 ? -3.272 -0.663 6.462 1.00 89.69 114 GLU A C 1
ATOM 899 O O . GLU A 1 114 ? -2.293 -0.678 5.719 1.00 89.69 114 GLU A O 1
ATOM 904 N N . ILE A 1 115 ? -4.498 -0.966 6.022 1.00 92.25 115 ILE A N 1
ATOM 905 C CA . ILE A 1 115 ? -4.740 -1.520 4.680 1.00 92.25 115 ILE A CA 1
ATOM 906 C C . ILE A 1 115 ? -4.216 -0.559 3.606 1.00 92.25 115 ILE A C 1
ATOM 908 O O . ILE A 1 115 ? -3.531 -0.962 2.667 1.00 92.25 115 ILE A O 1
ATOM 912 N N . VAL A 1 116 ? -4.477 0.745 3.739 1.00 94.25 116 VAL A N 1
ATOM 913 C CA . VAL A 1 116 ? -3.958 1.724 2.778 1.00 94.25 116 VAL A CA 1
ATOM 914 C C . VAL A 1 116 ? -2.429 1.787 2.808 1.00 94.25 116 VAL A C 1
ATOM 916 O O . VAL A 1 116 ? -1.821 1.913 1.746 1.00 94.25 116 VAL A O 1
ATOM 919 N N . LEU A 1 117 ? -1.788 1.690 3.978 1.00 93.19 117 LEU A N 1
ATOM 920 C CA . LEU A 1 117 ? -0.327 1.642 4.064 1.00 93.19 117 LEU A CA 1
ATOM 921 C C . LEU A 1 117 ? 0.215 0.470 3.247 1.00 93.19 117 LEU A C 1
ATOM 923 O O . LEU A 1 117 ? 1.055 0.669 2.373 1.00 93.19 117 LEU A O 1
ATOM 927 N N . GLU A 1 118 ? -0.284 -0.733 3.504 1.00 92.31 118 GLU A N 1
ATOM 928 C CA . GLU A 1 118 ? 0.209 -1.969 2.900 1.00 92.31 118 GLU A CA 1
ATOM 929 C C . GLU A 1 118 ? -0.041 -2.018 1.396 1.00 92.31 118 GLU A C 1
ATOM 931 O O . GLU A 1 118 ? 0.870 -2.337 0.631 1.00 92.31 118 GLU A O 1
ATOM 936 N N . TYR A 1 119 ? -1.235 -1.629 0.944 1.00 94.12 119 TYR A N 1
ATOM 937 C CA . TYR A 1 119 ? -1.522 -1.506 -0.484 1.00 94.12 119 TYR A CA 1
ATOM 938 C C . TYR A 1 119 ? -0.705 -0.389 -1.139 1.00 94.12 119 TYR A C 1
ATOM 940 O O . TYR A 1 119 ? -0.338 -0.511 -2.308 1.00 94.12 119 TYR A O 1
ATOM 948 N N . GLY A 1 120 ? -0.357 0.663 -0.393 1.00 93.50 120 GLY A N 1
ATOM 949 C CA . GLY A 1 120 ? 0.640 1.647 -0.802 1.00 93.50 120 GLY A CA 1
ATOM 950 C C . GLY A 1 120 ? 2.004 0.997 -1.037 1.00 93.50 120 GLY A C 1
ATOM 951 O O . GLY A 1 120 ? 2.591 1.184 -2.096 1.00 93.50 120 GLY A O 1
ATOM 952 N N . VAL A 1 121 ? 2.492 0.166 -0.113 1.00 92.38 121 VAL A N 1
ATOM 953 C CA . VAL A 1 121 ? 3.768 -0.559 -0.267 1.00 92.38 121 VAL A CA 1
ATOM 954 C C . VAL A 1 121 ? 3.732 -1.543 -1.440 1.00 92.38 121 VAL A C 1
ATOM 956 O O . VAL A 1 121 ? 4.634 -1.531 -2.279 1.00 92.38 121 VAL A O 1
ATOM 959 N N . ILE A 1 122 ? 2.695 -2.379 -1.533 1.00 93.88 122 ILE A N 1
ATOM 960 C CA . ILE A 1 122 ? 2.526 -3.353 -2.623 1.00 93.88 122 ILE A CA 1
ATOM 961 C C . ILE A 1 122 ? 2.461 -2.630 -3.969 1.00 93.88 122 ILE A C 1
ATOM 963 O O . ILE A 1 122 ? 3.118 -3.039 -4.925 1.00 93.88 122 ILE A O 1
ATOM 967 N N . GLY A 1 123 ? 1.713 -1.529 -4.038 1.00 94.50 123 GLY A N 1
ATOM 968 C CA . GLY A 1 123 ? 1.624 -0.702 -5.228 1.00 94.50 123 GLY A CA 1
ATOM 969 C C . GLY A 1 123 ? 2.966 -0.074 -5.611 1.00 94.50 123 GLY A C 1
ATOM 970 O O . GLY A 1 123 ? 3.345 -0.120 -6.778 1.00 94.50 123 GLY A O 1
ATOM 971 N N . LEU A 1 124 ? 3.751 0.425 -4.651 1.00 93.44 124 LEU A N 1
ATOM 972 C CA . LEU A 1 124 ? 5.098 0.930 -4.928 1.00 93.44 124 LEU A CA 1
ATOM 973 C C . LEU A 1 124 ? 6.007 -0.158 -5.516 1.00 93.44 124 LEU A C 1
ATOM 975 O O . LEU A 1 124 ? 6.723 0.102 -6.481 1.00 93.44 124 LEU A O 1
ATOM 979 N N . LEU A 1 125 ? 5.965 -1.377 -4.969 1.00 92.44 125 LEU A N 1
ATOM 980 C CA . LEU A 1 125 ? 6.724 -2.517 -5.492 1.00 92.44 125 LEU A CA 1
ATOM 981 C C . LEU A 1 125 ? 6.257 -2.917 -6.898 1.00 92.44 125 LEU A C 1
ATOM 983 O O . LEU A 1 125 ? 7.089 -3.194 -7.761 1.00 92.44 125 LEU A O 1
ATOM 987 N N . LEU A 1 126 ? 4.945 -2.894 -7.150 1.00 93.81 126 LEU A N 1
ATOM 988 C CA . LEU A 1 126 ? 4.364 -3.140 -8.469 1.00 93.81 126 LEU A CA 1
ATOM 989 C C . LEU A 1 126 ? 4.810 -2.076 -9.481 1.00 93.81 126 LEU A C 1
ATOM 991 O O . LEU A 1 126 ? 5.251 -2.417 -10.576 1.00 93.81 126 LEU A O 1
ATOM 995 N N . GLY A 1 127 ? 4.753 -0.799 -9.106 1.00 91.62 127 GLY A N 1
ATOM 996 C CA . GLY A 1 127 ? 5.209 0.315 -9.934 1.00 91.62 127 GLY A CA 1
ATOM 997 C C . GLY A 1 127 ? 6.707 0.242 -10.233 1.00 91.62 127 GLY A C 1
ATOM 998 O O . GLY A 1 127 ? 7.114 0.426 -11.377 1.00 91.62 127 GLY A O 1
ATOM 999 N N . LEU A 1 128 ? 7.530 -0.109 -9.238 1.00 89.81 128 LEU A N 1
ATOM 1000 C CA . LEU A 1 128 ? 8.963 -0.355 -9.425 1.00 89.81 128 LEU A CA 1
ATOM 1001 C C . LEU A 1 128 ? 9.232 -1.535 -10.357 1.00 89.81 128 LEU A C 1
ATOM 1003 O O . LEU A 1 128 ? 10.155 -1.464 -11.168 1.00 89.81 128 LEU A O 1
ATOM 1007 N N . TRP A 1 129 ? 8.457 -2.614 -10.256 1.00 91.50 129 TRP A N 1
ATOM 1008 C CA . TRP A 1 129 ? 8.578 -3.752 -11.160 1.00 91.50 129 TRP A CA 1
ATOM 1009 C C . TRP A 1 129 ? 8.232 -3.369 -12.600 1.00 91.50 129 TRP A C 1
ATOM 1011 O O . TRP A 1 129 ? 9.066 -3.589 -13.474 1.00 91.50 129 TRP A O 1
ATOM 1021 N N . LEU A 1 130 ? 7.088 -2.716 -12.832 1.00 91.06 130 LEU A N 1
ATOM 1022 C CA . LEU A 1 130 ? 6.683 -2.229 -14.158 1.00 91.06 130 LEU A CA 1
ATOM 1023 C C . LEU A 1 130 ? 7.727 -1.266 -14.747 1.00 91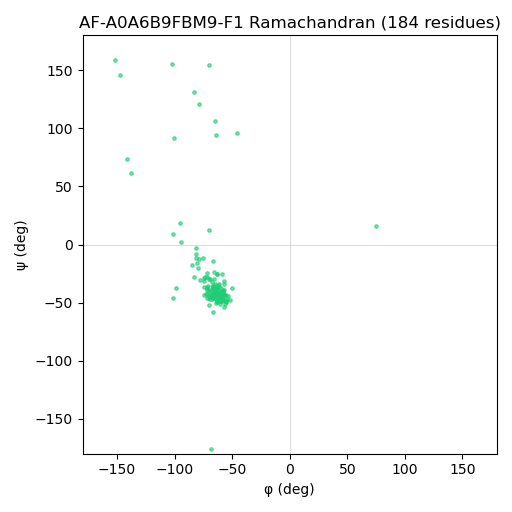.06 130 LEU A C 1
ATOM 1025 O O . LEU A 1 130 ? 8.093 -1.362 -15.919 1.00 91.06 130 LEU A O 1
ATOM 1029 N N . LEU A 1 131 ? 8.265 -0.366 -13.917 1.00 88.81 131 LEU A N 1
ATOM 1030 C CA . LEU A 1 131 ? 9.330 0.545 -14.326 1.00 88.81 131 LEU A CA 1
ATOM 1031 C C . LEU A 1 131 ? 10.604 -0.227 -14.696 1.00 88.81 131 LEU A C 1
ATOM 1033 O O . LEU A 1 131 ? 11.192 0.026 -15.744 1.00 88.81 131 LEU A O 1
ATOM 1037 N N . SER A 1 132 ? 11.005 -1.197 -13.873 1.00 86.38 132 SER A N 1
ATOM 1038 C CA . SER A 1 132 ? 12.192 -2.025 -14.117 1.00 86.38 132 SER A CA 1
ATOM 1039 C C . SER A 1 132 ? 12.037 -2.889 -15.364 1.00 86.38 132 SER A C 1
ATOM 1041 O O . SER A 1 132 ? 12.988 -3.033 -16.115 1.00 86.38 132 SER A O 1
ATOM 1043 N N . GLU A 1 133 ? 10.856 -3.447 -15.619 1.00 88.12 133 GLU A N 1
ATOM 1044 C CA . GLU A 1 133 ? 10.583 -4.220 -16.833 1.00 88.12 133 GLU A CA 1
ATOM 1045 C C . GLU A 1 133 ? 10.791 -3.369 -18.087 1.00 88.12 133 GLU A C 1
ATOM 1047 O O . GLU A 1 133 ? 11.386 -3.836 -19.057 1.00 88.12 133 GLU A O 1
ATOM 1052 N N . SER A 1 134 ? 10.361 -2.107 -18.037 1.00 84.75 134 SER A N 1
ATOM 1053 C CA . SER A 1 134 ? 10.509 -1.182 -19.157 1.00 84.75 134 SER A CA 1
ATOM 1054 C C . SER A 1 134 ? 11.950 -0.675 -19.333 1.00 84.75 134 SER A C 1
ATOM 1056 O O . SER A 1 134 ? 12.450 -0.656 -20.452 1.00 84.75 134 SER A O 1
ATOM 1058 N N . VAL A 1 135 ? 12.641 -0.307 -18.247 1.00 82.50 135 VAL A N 1
ATOM 1059 C CA . VAL A 1 135 ? 13.935 0.405 -18.291 1.00 82.50 135 VAL A CA 1
ATOM 1060 C C . VAL A 1 135 ? 15.147 -0.518 -18.110 1.00 82.50 135 VAL A C 1
ATOM 1062 O O . VAL A 1 135 ? 16.181 -0.311 -18.739 1.00 82.50 135 VAL A O 1
ATOM 1065 N N . ALA A 1 136 ? 15.049 -1.532 -17.249 1.00 79.94 136 ALA A N 1
ATOM 1066 C CA . ALA A 1 136 ? 16.154 -2.410 -16.861 1.00 79.94 136 ALA A CA 1
ATOM 1067 C C . ALA A 1 136 ? 15.682 -3.876 -16.701 1.00 79.94 136 ALA A C 1
ATOM 1069 O O . ALA A 1 136 ? 15.591 -4.393 -15.582 1.00 79.94 136 ALA A O 1
ATOM 1070 N N . PRO A 1 137 ? 15.404 -4.600 -17.804 1.00 80.31 137 PRO A N 1
ATOM 1071 C CA . PRO A 1 137 ? 14.749 -5.915 -17.757 1.00 80.31 137 PRO A CA 1
ATOM 1072 C C . PRO A 1 137 ? 15.499 -6.976 -16.933 1.00 80.31 137 PRO A C 1
ATOM 1074 O O . PRO A 1 137 ? 14.904 -7.927 -16.424 1.00 80.31 137 PRO A O 1
ATOM 1077 N N . SER A 1 138 ? 16.819 -6.827 -16.784 1.00 79.62 138 SER A N 1
ATOM 1078 C CA . SER A 1 138 ? 17.655 -7.710 -15.967 1.00 79.62 138 SER A CA 1
ATOM 1079 C C . SER A 1 138 ? 17.346 -7.601 -14.468 1.00 79.62 138 SER A C 1
ATOM 1081 O O . SER A 1 138 ? 17.343 -8.624 -13.780 1.00 79.62 138 SER A O 1
ATOM 1083 N N . SER A 1 139 ? 17.031 -6.404 -13.959 1.00 78.81 139 SER A N 1
ATOM 1084 C CA . SER A 1 139 ? 16.656 -6.180 -12.555 1.00 78.81 139 SER A CA 1
ATOM 1085 C C . SER A 1 139 ? 15.168 -6.432 -12.289 1.00 78.81 139 SER A C 1
ATOM 1087 O O . SER A 1 139 ? 14.794 -6.709 -11.147 1.00 78.81 139 SER A O 1
ATOM 1089 N N . ALA A 1 140 ? 14.331 -6.450 -13.333 1.00 84.62 140 ALA A N 1
ATOM 1090 C CA . ALA A 1 140 ? 12.891 -6.706 -13.233 1.00 84.62 140 ALA A CA 1
ATOM 1091 C C . ALA A 1 140 ? 12.548 -8.051 -12.565 1.00 84.62 140 ALA A C 1
ATOM 1093 O O . ALA A 1 140 ? 11.549 -8.173 -11.862 1.00 84.62 140 ALA A O 1
ATOM 1094 N N . ARG A 1 141 ? 13.396 -9.075 -12.723 1.00 86.81 141 ARG A N 1
ATOM 1095 C CA . ARG A 1 141 ? 13.191 -10.374 -12.053 1.00 86.81 141 ARG A CA 1
ATOM 1096 C C . ARG A 1 141 ? 13.327 -10.275 -10.536 1.00 86.81 141 ARG A C 1
ATOM 1098 O O . ARG A 1 141 ? 12.615 -10.965 -9.812 1.00 86.81 141 ARG A O 1
ATOM 1105 N N . VAL A 1 142 ? 14.241 -9.430 -10.064 1.00 86.69 142 VAL A N 1
ATOM 1106 C CA . VAL A 1 142 ? 14.481 -9.230 -8.632 1.00 86.69 142 VAL A CA 1
ATOM 1107 C C . VAL A 1 142 ? 13.316 -8.464 -8.017 1.00 86.69 142 VAL A C 1
ATOM 1109 O O . VAL A 1 142 ? 12.784 -8.896 -6.998 1.00 86.69 142 VAL A O 1
ATOM 1112 N N . SER A 1 143 ? 12.860 -7.382 -8.658 1.00 86.12 143 SER A N 1
ATOM 1113 C CA . SER A 1 143 ? 11.692 -6.630 -8.182 1.00 86.12 143 SER A CA 1
ATOM 1114 C C . SER A 1 143 ? 10.414 -7.471 -8.205 1.00 86.12 143 SER A C 1
ATOM 1116 O O . SER A 1 143 ? 9.650 -7.423 -7.243 1.00 86.12 143 SER A O 1
ATOM 1118 N N . LEU A 1 144 ? 10.227 -8.326 -9.219 1.00 91.62 144 LEU A N 1
ATOM 1119 C CA . LEU A 1 144 ? 9.117 -9.281 -9.259 1.00 91.62 144 LEU A CA 1
ATOM 1120 C C . LEU A 1 144 ? 9.164 -10.277 -8.094 1.00 91.62 144 LEU A C 1
ATOM 1122 O O . LEU A 1 144 ? 8.142 -10.531 -7.462 1.00 91.62 144 LEU A O 1
ATOM 1126 N N . ALA A 1 145 ? 10.338 -10.837 -7.786 1.00 90.75 145 ALA A N 1
ATOM 1127 C CA . ALA A 1 145 ? 10.484 -11.769 -6.670 1.00 90.75 145 ALA A CA 1
ATOM 1128 C C . ALA A 1 145 ? 10.130 -11.107 -5.328 1.00 90.75 145 ALA A C 1
ATOM 1130 O O . ALA A 1 145 ? 9.403 -11.693 -4.526 1.00 90.75 145 ALA A O 1
ATOM 1131 N N . VAL A 1 146 ? 10.586 -9.869 -5.107 1.00 90.25 146 VAL A N 1
ATOM 1132 C CA . VAL A 1 146 ? 10.249 -9.090 -3.904 1.00 90.25 146 VAL A CA 1
ATOM 1133 C C . VAL A 1 146 ? 8.749 -8.799 -3.838 1.00 90.25 146 VAL A C 1
ATOM 1135 O O . VAL A 1 146 ? 8.151 -8.988 -2.781 1.00 90.25 146 VAL A O 1
ATOM 1138 N N . LEU A 1 147 ? 8.130 -8.404 -4.955 1.00 92.88 147 LEU A N 1
ATOM 1139 C CA . LEU A 1 147 ? 6.687 -8.172 -5.040 1.00 92.88 147 LEU A CA 1
ATOM 1140 C C . LEU A 1 147 ? 5.892 -9.432 -4.679 1.00 92.88 147 LEU A C 1
ATOM 1142 O O . LEU A 1 147 ? 5.002 -9.365 -3.840 1.00 92.88 147 LEU A O 1
ATOM 1146 N N . ILE A 1 148 ? 6.243 -10.585 -5.259 1.00 93.81 148 ILE A N 1
ATOM 1147 C CA . ILE A 1 148 ? 5.575 -11.862 -4.970 1.00 93.81 148 ILE A CA 1
ATOM 1148 C C . ILE A 1 148 ? 5.679 -12.194 -3.480 1.00 93.81 148 ILE A C 1
ATOM 1150 O O . ILE A 1 148 ? 4.677 -12.545 -2.861 1.00 93.81 148 ILE A O 1
ATOM 1154 N N . ILE A 1 149 ? 6.870 -12.061 -2.888 1.00 93.31 149 ILE A N 1
ATOM 1155 C CA . ILE A 1 149 ? 7.071 -12.322 -1.458 1.00 93.31 149 ILE A CA 1
ATOM 1156 C C . ILE A 1 149 ? 6.212 -11.375 -0.613 1.00 93.31 149 ILE A C 1
ATOM 1158 O O . ILE A 1 149 ? 5.508 -11.842 0.280 1.00 93.31 149 ILE A O 1
ATOM 1162 N N . ALA A 1 150 ? 6.220 -10.073 -0.906 1.00 90.06 150 ALA A N 1
ATOM 1163 C CA . ALA A 1 150 ? 5.420 -9.089 -0.180 1.00 90.06 150 ALA A CA 1
ATOM 1164 C C . ALA A 1 150 ? 3.914 -9.387 -0.276 1.00 90.06 150 ALA A C 1
ATOM 1166 O O . ALA A 1 150 ? 3.219 -9.385 0.738 1.00 90.06 150 ALA A O 1
ATOM 1167 N N . SER A 1 151 ? 3.414 -9.727 -1.467 1.00 89.50 151 SER A N 1
ATOM 1168 C CA . SER A 1 151 ? 2.012 -10.107 -1.663 1.00 89.50 151 SER A CA 1
ATOM 1169 C C . SER A 1 151 ? 1.637 -11.392 -0.918 1.00 89.50 151 SER A C 1
ATOM 1171 O O . SER A 1 151 ? 0.547 -11.472 -0.357 1.00 89.50 151 SER A O 1
ATOM 1173 N N . LEU A 1 152 ? 2.530 -12.388 -0.868 1.00 91.81 152 LEU A N 1
ATOM 1174 C CA . LEU A 1 152 ? 2.307 -13.616 -0.096 1.00 91.81 152 LEU A CA 1
ATOM 1175 C C . LEU A 1 152 ? 2.279 -13.354 1.413 1.00 91.81 152 LEU A C 1
ATOM 1177 O O . LEU A 1 152 ? 1.478 -13.965 2.120 1.00 91.81 152 LEU A O 1
ATOM 1181 N N . LEU A 1 153 ? 3.136 -12.454 1.906 1.00 89.56 153 LEU A N 1
ATOM 1182 C CA . LEU A 1 153 ? 3.128 -12.044 3.309 1.00 89.56 153 LEU A CA 1
ATOM 1183 C C . LEU A 1 153 ? 1.815 -11.345 3.669 1.00 89.56 153 LEU A C 1
ATOM 1185 O O . LEU A 1 153 ? 1.185 -11.773 4.633 1.00 89.56 153 LEU A O 1
ATOM 1189 N N . ARG A 1 154 ? 1.336 -10.394 2.850 1.00 88.00 154 ARG A N 1
ATOM 1190 C CA . ARG A 1 154 ? 0.029 -9.754 3.081 1.00 88.00 154 ARG A CA 1
ATOM 1191 C C . ARG A 1 154 ? -1.109 -10.769 3.060 1.00 88.00 154 ARG A C 1
ATOM 1193 O O . ARG A 1 154 ? -1.942 -10.775 3.955 1.00 88.00 154 ARG A O 1
ATOM 1200 N N . ALA A 1 155 ? -1.125 -11.681 2.087 1.00 86.94 155 ALA A N 1
ATOM 1201 C CA . ALA A 1 155 ? -2.154 -12.719 2.030 1.00 86.94 155 ALA A CA 1
ATOM 1202 C C . ALA A 1 155 ? -2.174 -13.584 3.304 1.00 86.94 155 ALA A C 1
ATOM 1204 O O . ALA A 1 155 ? -3.243 -13.940 3.797 1.00 86.94 155 ALA A O 1
ATOM 1205 N N . ARG A 1 156 ? -1.001 -13.908 3.860 1.00 87.44 156 ARG A N 1
ATOM 1206 C CA . ARG A 1 156 ? -0.888 -14.643 5.126 1.00 87.44 156 ARG A CA 1
ATOM 1207 C C . ARG A 1 156 ? -1.354 -13.812 6.324 1.00 87.44 156 ARG A C 1
ATOM 1209 O O . ARG A 1 156 ? -1.982 -14.365 7.222 1.00 87.44 156 ARG A O 1
ATOM 1216 N N . GLU A 1 157 ? -1.037 -12.525 6.343 1.00 84.88 157 GLU A N 1
ATOM 1217 C CA . GLU A 1 157 ? -1.430 -11.594 7.402 1.00 84.88 157 GLU A CA 1
ATOM 1218 C C . GLU A 1 157 ? -2.947 -11.413 7.453 1.00 84.88 157 GLU A C 1
ATOM 1220 O O . GLU A 1 157 ? -3.537 -11.622 8.508 1.00 84.88 157 GLU A O 1
ATOM 1225 N N . VAL A 1 158 ? -3.593 -11.227 6.297 1.00 83.25 158 VAL A N 1
ATOM 1226 C CA . VAL A 1 158 ? -5.060 -11.202 6.171 1.00 83.25 158 VAL A CA 1
ATOM 1227 C C . VAL A 1 158 ? -5.695 -12.460 6.769 1.00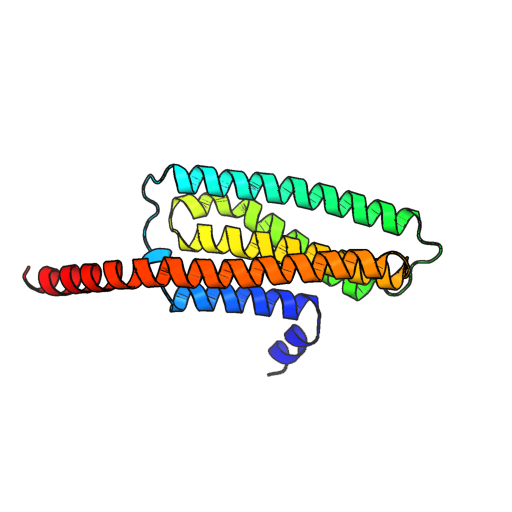 83.25 158 VAL A C 1
ATOM 1229 O O . VAL A 1 158 ? -6.680 -12.370 7.499 1.00 83.25 158 VAL A O 1
ATOM 1232 N N . VAL A 1 159 ? -5.140 -13.649 6.503 1.00 81.06 159 VAL A N 1
ATOM 1233 C CA . VAL A 1 159 ? -5.644 -14.901 7.101 1.00 81.06 159 VAL A CA 1
ATOM 1234 C C . VAL A 1 159 ? -5.499 -14.885 8.626 1.00 81.06 159 VAL A C 1
ATOM 1236 O O . VAL A 1 159 ? -6.443 -15.237 9.331 1.00 81.06 159 VAL A O 1
ATOM 1239 N N . GLY A 1 160 ? -4.354 -14.433 9.142 1.00 78.62 160 GLY A N 1
ATOM 1240 C CA . GLY A 1 160 ? -4.127 -14.301 10.582 1.00 78.62 160 GLY A CA 1
ATOM 1241 C C . GLY A 1 160 ? -5.072 -13.296 11.250 1.00 78.62 160 GLY A C 1
ATOM 1242 O O . GLY A 1 160 ? -5.620 -13.575 12.316 1.00 78.62 160 GLY A O 1
ATOM 1243 N N . GLU A 1 161 ? -5.324 -12.157 10.606 1.00 77.94 161 GLU A N 1
ATOM 1244 C CA . GLU A 1 161 ? -6.289 -11.149 11.051 1.00 77.94 161 GLU A CA 1
ATOM 1245 C C . GLU A 1 161 ? -7.714 -11.718 11.085 1.00 77.94 161 GLU A C 1
ATOM 1247 O O . GLU A 1 161 ? -8.430 -11.544 12.070 1.00 77.94 161 GLU A O 1
ATOM 1252 N N . ILE A 1 162 ? -8.123 -12.477 10.062 1.00 76.50 162 ILE A N 1
ATOM 1253 C CA . ILE A 1 162 ? -9.421 -13.170 10.038 1.00 76.50 162 ILE A CA 1
ATOM 1254 C C . ILE A 1 162 ? -9.554 -14.135 11.222 1.00 76.50 162 ILE A C 1
ATOM 1256 O O . ILE A 1 162 ? -10.597 -14.163 11.887 1.00 76.50 162 ILE A O 1
ATOM 1260 N N . GLU A 1 163 ? -8.514 -14.916 11.517 1.00 75.44 163 GLU A N 1
ATOM 1261 C CA . GLU A 1 163 ? -8.496 -15.833 12.660 1.00 75.44 163 GLU A CA 1
ATOM 1262 C C . GLU A 1 163 ? -8.579 -15.072 13.993 1.00 75.44 163 GLU A C 1
ATOM 1264 O O . GLU A 1 163 ? -9.370 -15.434 14.870 1.00 75.44 163 GLU A O 1
ATOM 1269 N N . ALA A 1 164 ? -7.847 -13.967 14.140 1.00 71.00 164 ALA A N 1
ATOM 1270 C CA . ALA A 1 164 ? -7.888 -13.129 15.336 1.00 71.00 164 ALA A CA 1
ATOM 1271 C C . ALA A 1 164 ? -9.270 -12.481 15.537 1.00 71.00 164 ALA A C 1
ATOM 1273 O O . ALA A 1 164 ? -9.852 -12.547 16.627 1.00 71.00 164 ALA A O 1
ATOM 1274 N N . TYR A 1 165 ? -9.841 -11.910 14.476 1.00 67.50 165 TYR A N 1
ATOM 1275 C CA . TYR A 1 165 ? -11.137 -11.242 14.527 1.00 67.50 165 TYR A CA 1
ATOM 1276 C C . TYR A 1 165 ? -12.309 -12.212 14.643 1.00 67.50 165 TYR A C 1
ATOM 1278 O O . TYR A 1 165 ? -13.314 -11.848 15.249 1.00 67.50 165 TYR A O 1
ATOM 1286 N N . SER A 1 166 ? -12.200 -13.447 14.148 1.00 63.47 166 SER A N 1
ATOM 1287 C CA . SER A 1 166 ? -13.236 -14.469 14.361 1.00 63.47 166 SER A CA 1
ATOM 1288 C C . SER A 1 166 ? -13.358 -14.855 15.840 1.00 63.47 166 SER A C 1
ATOM 1290 O O . SER A 1 166 ? -14.462 -14.899 16.385 1.00 63.47 166 SER A O 1
ATOM 1292 N N . ASN A 1 167 ? -12.223 -15.005 16.529 1.00 60.06 167 ASN A N 1
ATOM 1293 C CA . ASN A 1 167 ? -12.171 -15.294 17.963 1.00 60.06 167 ASN A CA 1
ATOM 1294 C C . ASN A 1 167 ? -12.672 -14.125 18.831 1.00 60.06 167 ASN A C 1
ATOM 1296 O O . ASN A 1 167 ? -13.268 -14.337 19.893 1.00 60.06 167 ASN A O 1
ATOM 1300 N N . LEU A 1 168 ? -12.458 -12.883 18.384 1.00 56.00 168 LEU A N 1
ATOM 1301 C CA . LEU A 1 168 ? -13.027 -11.686 19.012 1.00 56.00 168 LEU A CA 1
ATOM 1302 C C . LEU A 1 168 ? -14.523 -11.532 18.703 1.00 56.00 168 LEU A C 1
ATOM 1304 O O . LEU A 1 168 ? -15.284 -11.127 19.580 1.00 56.00 168 LEU A O 1
ATOM 1308 N N . GLY A 1 169 ? -14.947 -11.898 17.491 1.00 49.03 169 GLY A N 1
ATOM 1309 C CA . GLY A 1 169 ? -16.321 -11.839 16.998 1.00 49.03 169 GLY A CA 1
ATOM 1310 C C . GLY A 1 169 ? -17.283 -12.749 17.756 1.00 49.03 169 GLY A C 1
ATOM 1311 O O . GLY A 1 169 ? -18.417 -12.356 18.003 1.00 49.03 169 GLY A O 1
ATOM 1312 N N . ASP A 1 170 ? -16.845 -13.928 18.198 1.00 51.69 170 ASP A N 1
ATOM 1313 C CA . ASP A 1 170 ? -17.684 -14.824 19.007 1.00 51.69 170 ASP A CA 1
ATOM 1314 C C . ASP A 1 170 ? -17.896 -14.304 20.437 1.00 51.69 170 ASP A C 1
ATOM 1316 O O . ASP A 1 170 ? -18.994 -14.411 20.997 1.00 51.69 170 ASP A O 1
ATOM 1320 N N . LYS A 1 171 ? -16.866 -13.683 21.026 1.00 50.69 171 LYS A N 1
ATOM 1321 C CA . LYS A 1 171 ? -16.979 -13.019 22.332 1.00 50.69 171 LYS A CA 1
ATOM 1322 C C . LYS A 1 171 ? -17.828 -11.751 22.230 1.00 50.69 171 LYS A C 1
ATOM 1324 O O . LYS A 1 171 ? -18.749 -11.590 23.028 1.00 50.69 171 LYS A O 1
ATOM 1329 N N . SER A 1 172 ? -17.591 -10.907 21.225 1.00 52.56 172 SER A N 1
ATOM 1330 C CA . SER A 1 172 ? -18.322 -9.650 21.028 1.00 52.56 172 SER A CA 1
ATOM 1331 C C . SER A 1 172 ? -19.765 -9.865 20.574 1.00 52.56 172 SER A C 1
ATOM 1333 O O . SER A 1 172 ? -20.637 -9.170 21.077 1.00 52.56 172 SER A O 1
ATOM 1335 N N . ARG A 1 173 ? -20.072 -10.873 19.741 1.00 51.41 173 ARG A N 1
ATOM 1336 C CA . ARG A 1 173 ? -21.460 -11.228 19.384 1.00 51.41 173 ARG A CA 1
ATOM 1337 C C . ARG A 1 173 ? -22.258 -11.682 20.592 1.00 51.41 173 ARG A C 1
ATOM 1339 O O . ARG A 1 173 ? -23.402 -11.261 20.738 1.00 51.41 173 ARG A O 1
ATOM 1346 N N . ARG A 1 174 ? -21.680 -12.519 21.463 1.00 53.78 174 ARG A N 1
ATOM 1347 C CA . ARG A 1 174 ? -22.343 -12.934 22.710 1.00 53.78 174 ARG A CA 1
ATOM 1348 C C . ARG A 1 174 ? -22.566 -11.746 23.634 1.00 53.78 174 ARG A C 1
ATOM 1350 O O . ARG A 1 174 ? -23.652 -11.628 24.182 1.00 53.78 174 ARG A O 1
ATOM 1357 N N . GLN A 1 175 ? -21.578 -10.865 23.771 1.00 54.78 175 GLN A N 1
ATOM 1358 C CA . GLN A 1 175 ? -21.664 -9.684 24.631 1.00 54.78 175 GLN A CA 1
ATOM 1359 C C . GLN A 1 175 ? -22.639 -8.636 24.079 1.00 54.78 175 GLN A C 1
ATOM 1361 O O . GLN A 1 175 ? -23.442 -8.104 24.830 1.00 54.78 175 GLN A O 1
ATOM 1366 N N . PHE A 1 176 ? -22.662 -8.422 22.762 1.00 53.03 176 PHE A N 1
ATOM 1367 C CA . PHE A 1 176 ? -23.634 -7.578 22.070 1.00 53.03 176 PHE A CA 1
ATOM 1368 C C . PHE A 1 176 ? -25.051 -8.144 22.164 1.00 53.03 176 PHE A C 1
ATOM 1370 O O . PHE A 1 176 ? -25.977 -7.388 22.416 1.00 53.03 176 PHE A O 1
ATOM 1377 N N . LEU A 1 177 ? -25.242 -9.459 21.998 1.00 54.66 177 LEU A N 1
ATOM 1378 C CA . LEU A 1 177 ? -26.543 -10.104 22.210 1.00 54.66 177 LEU A CA 1
ATOM 1379 C C . LEU A 1 177 ? -26.994 -9.982 23.666 1.00 54.66 177 LEU A C 1
ATOM 1381 O O . LEU A 1 177 ? -28.153 -9.674 23.908 1.00 54.66 177 LEU A O 1
ATOM 1385 N N . TRP A 1 178 ? -26.088 -10.172 24.626 1.00 55.84 178 TRP A N 1
ATOM 1386 C CA . TRP A 1 178 ? -26.374 -9.967 26.045 1.00 55.84 178 TRP A CA 1
ATOM 1387 C C . TRP A 1 178 ? -26.765 -8.519 26.351 1.00 55.84 178 TRP A C 1
ATOM 1389 O O . TRP A 1 178 ? -27.801 -8.296 26.970 1.00 55.84 178 TRP A O 1
ATOM 1399 N N . ASP A 1 179 ? -25.999 -7.545 25.860 1.00 57.62 179 ASP A N 1
ATOM 1400 C CA . ASP A 1 179 ? -26.288 -6.117 26.014 1.00 57.62 179 ASP A CA 1
ATOM 1401 C C . ASP A 1 179 ? -27.574 -5.707 25.287 1.00 57.62 179 ASP A C 1
ATOM 1403 O O . ASP A 1 179 ? -28.298 -4.835 25.761 1.00 57.62 179 ASP A O 1
ATOM 1407 N N . PHE A 1 180 ? -27.882 -6.323 24.146 1.00 49.91 180 PHE A N 1
ATOM 1408 C CA . PHE A 1 180 ? -29.106 -6.077 23.390 1.00 49.91 180 PHE A CA 1
ATOM 1409 C C . PHE A 1 180 ? -30.332 -6.658 24.103 1.00 49.91 180 PHE A C 1
ATOM 1411 O O . PHE A 1 180 ? -31.341 -5.973 24.210 1.00 49.91 180 PHE A O 1
ATOM 1418 N N . ILE A 1 181 ? -30.239 -7.875 24.647 1.00 55.34 181 ILE A N 1
ATOM 1419 C CA . ILE A 1 181 ? -31.323 -8.518 25.405 1.00 55.34 181 ILE A CA 1
ATOM 1420 C C . ILE A 1 181 ? -31.590 -7.758 26.712 1.00 55.34 181 ILE A C 1
ATOM 1422 O O . ILE A 1 181 ? -32.738 -7.453 27.018 1.00 55.34 181 ILE A O 1
ATOM 1426 N N . TRP A 1 182 ? -30.547 -7.377 27.453 1.00 50.31 182 TRP A N 1
ATOM 1427 C CA . TRP A 1 182 ? -30.700 -6.701 28.748 1.00 50.31 182 TRP A CA 1
ATOM 1428 C C . TRP A 1 182 ? -30.990 -5.200 28.668 1.00 50.31 182 TRP A C 1
ATOM 1430 O O . TRP A 1 182 ? -31.444 -4.617 29.651 1.00 50.31 182 TRP A O 1
ATOM 1440 N N . ARG A 1 183 ? -30.779 -4.548 27.518 1.00 46.41 183 ARG A N 1
ATOM 1441 C CA . ARG A 1 183 ? -31.240 -3.162 27.304 1.00 46.41 183 ARG A CA 1
ATOM 1442 C C . ARG A 1 183 ? -32.730 -3.051 26.987 1.00 46.41 183 ARG A C 1
ATOM 1444 O O . ARG A 1 183 ? -33.242 -1.941 27.036 1.00 46.41 183 ARG A O 1
ATOM 1451 N N . VAL A 1 184 ? -33.417 -4.151 26.678 1.00 48.03 184 VAL A N 1
ATOM 1452 C CA . VAL A 1 184 ? -34.865 -4.141 26.395 1.00 48.03 184 VAL A CA 1
ATOM 1453 C C . VAL A 1 184 ? -35.705 -4.134 27.686 1.00 48.03 184 VAL A C 1
ATOM 1455 O O . VAL A 1 184 ? -36.890 -3.826 27.636 1.00 48.03 184 VAL A O 1
ATOM 1458 N N . GLU A 1 185 ? -35.103 -4.379 28.856 1.00 44.12 185 GLU A N 1
ATOM 1459 C CA . GLU A 1 185 ? -35.794 -4.374 30.161 1.00 44.12 185 GLU A CA 1
ATOM 1460 C C . GLU A 1 185 ? -35.715 -3.041 30.942 1.00 44.12 185 GLU A C 1
ATOM 1462 O O . GLU A 1 185 ? -35.979 -3.016 32.146 1.00 44.12 185 GLU A O 1
ATOM 1467 N N . LYS A 1 186 ? -35.386 -1.914 30.296 1.00 39.34 186 LYS A N 1
ATOM 1468 C CA . LYS A 1 186 ? -35.517 -0.578 30.909 1.00 39.34 186 LYS A CA 1
ATOM 1469 C C . LYS A 1 186 ? -36.342 0.383 30.071 1.00 39.34 186 LYS A C 1
ATOM 1471 O O . LYS A 1 186 ? -36.019 0.539 28.876 1.00 39.34 186 LYS A O 1
#

Nearest PDB structures (foldseek):
  8xma-assembly1_A  TM=3.283E-01  e=1.647E+00  Homo sapiens

Sequence (186 aa):
MEILSTILGTWSGRLIALCLLEMLFFLFYSPQYFLSIVGRDQDAKELSGKYRSSALSIAGLVFAGITFVLANAESIPNVEPALEVLYVSVGFLICSFLIEGLTNHRYIWLMYQEIVLEYGVIGLLLGLWLLSESVAPSSARVSLAVLIIASLLRAREVVGEIEAYSNLGDKSRRQFLWDFIWRVEK

Foldseek 3Di:
DVVLCVLCVAPLSVLVVVLVVLLVVVCVLFVPQQADFCAPVPVLLVLLVVLLVVLVVLLVVLVVLLCVLVVQFPDDDPLVSLVSLLVSLNVLSVLLNPLSVVSNTGNSSSVSSVSSSLSSNLSSLVSSLSSCVGGPVVCSVVSVVVSVVSVVVVVVVSVVVSVVSVVVRVVVVVVVVVVVVVVVVD

Radius of gyration: 19.73 Å; Cα contacts (8 Å, |Δi|>4): 186; chains: 1; bounding box: 56×28×54 Å

Mean predicted aligned error: 8.83 Å

pLDDT: mean 79.7, std 12.7, range [39.34, 94.56]

Secondary structure (DSSP, 8-state):
-HHHHHHHHSHHHHHHHHHHHHHHHHHHHSHHHHTSB-TT-HHHHHHHHHHHHHHHHHHHHHHHHHHHHHHT-SS----HHHHHHHHHHHHHHHHHHHTHHHHTTBHHHHHHHHHHHHHHHHHHHHHHHHHHHHH-HHHHHHHHHHHHHHHHHHHHHHHHHHHHHHHHHHHHHHHHHHHHHHTTT-

Solvent-accessible surface area (backbone atoms only — not comparable to full-atom values): 9539 Å² total; per-residue (Å²): 112,68,69,60,53,56,35,61,68,37,72,40,35,41,52,51,49,52,51,51,49,51,52,49,49,51,46,71,73,38,44,71,64,33,70,32,65,40,80,82,51,63,65,62,52,54,51,49,51,48,52,29,52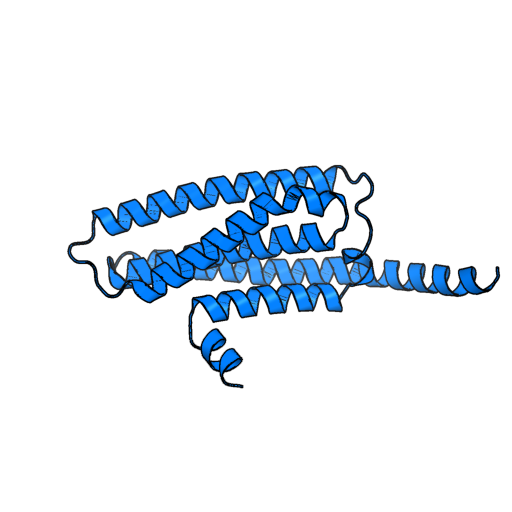,49,35,54,55,51,51,52,53,49,51,53,49,52,50,53,55,61,73,70,37,94,59,87,61,91,46,61,72,17,50,49,18,33,53,52,12,51,50,26,24,50,51,24,46,67,39,55,76,51,31,65,52,21,39,47,41,43,51,48,30,49,54,32,34,51,48,12,52,53,27,40,38,49,14,50,20,49,39,23,51,63,57,40,59,83,57,18,60,58,37,45,52,53,38,52,51,52,53,52,51,50,57,52,47,54,52,51,50,51,56,54,48,51,64,48,42,59,55,47,51,53,49,49,49,49,53,54,60,63,56,70,79,110

Organism: NCBI:txid1816183